Protein AF-A0A026WVG5-F1 (afdb_monomer)

Structure (mmCIF, N/CA/C/O backbone):
data_AF-A0A026WVG5-F1
#
_entry.id   AF-A0A026WVG5-F1
#
loop_
_atom_site.group_PDB
_atom_site.id
_atom_site.type_symbol
_atom_site.label_atom_id
_atom_site.label_alt_id
_atom_site.label_comp_id
_atom_site.label_asym_id
_atom_site.label_entity_id
_atom_site.label_seq_id
_atom_site.pdbx_PDB_ins_code
_atom_site.Cartn_x
_atom_site.Cartn_y
_atom_site.Cartn_z
_atom_site.occupancy
_atom_site.B_iso_or_equiv
_atom_site.auth_seq_id
_atom_site.auth_comp_id
_atom_site.auth_asym_id
_atom_site.auth_atom_id
_atom_site.pdbx_PDB_model_num
ATOM 1 N N . ILE A 1 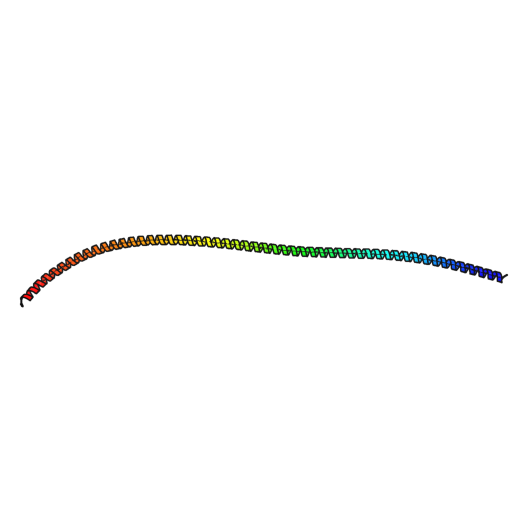1 ? 73.228 -8.089 -107.157 1.00 62.91 1 ILE A N 1
ATOM 2 C CA . ILE A 1 1 ? 72.277 -6.967 -106.936 1.00 62.91 1 ILE A CA 1
ATOM 3 C C . ILE A 1 1 ? 70.925 -7.495 -106.453 1.00 62.91 1 ILE A C 1
ATOM 5 O O . ILE A 1 1 ? 70.617 -7.270 -105.293 1.00 62.91 1 ILE A O 1
ATOM 9 N N . TYR A 1 2 ? 70.187 -8.293 -107.238 1.00 66.56 2 TYR A N 1
ATOM 10 C CA . TYR A 1 2 ? 68.881 -8.853 -106.831 1.00 66.56 2 TYR A CA 1
ATOM 11 C C . TYR A 1 2 ? 68.881 -9.624 -105.495 1.00 66.56 2 TYR A C 1
ATOM 13 O O . TYR A 1 2 ? 68.054 -9.340 -104.637 1.00 66.56 2 TYR A O 1
ATOM 21 N N . MET 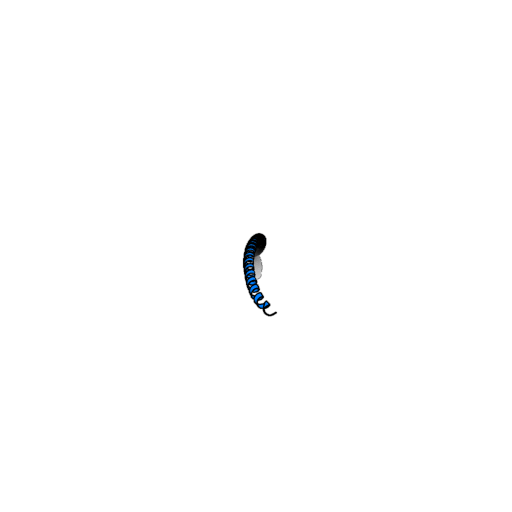A 1 3 ? 69.848 -10.519 -105.260 1.00 68.94 3 MET A N 1
ATOM 22 C CA . MET A 1 3 ? 69.965 -11.253 -103.983 1.00 68.94 3 MET A CA 1
ATOM 23 C C . MET A 1 3 ? 70.239 -10.339 -102.776 1.00 68.94 3 MET A C 1
ATOM 25 O O . MET A 1 3 ? 69.732 -10.583 -101.687 1.00 68.94 3 MET A O 1
ATOM 29 N N . TYR A 1 4 ? 71.008 -9.264 -102.971 1.00 67.81 4 TYR A N 1
ATOM 30 C CA . TYR A 1 4 ? 71.361 -8.319 -101.905 1.00 67.81 4 TYR A CA 1
ATOM 31 C C . TYR A 1 4 ? 70.175 -7.424 -101.537 1.00 67.81 4 TYR A C 1
ATOM 33 O O . TYR A 1 4 ? 69.910 -7.195 -100.362 1.00 67.81 4 TYR A O 1
ATOM 41 N N . VAL A 1 5 ? 69.419 -6.976 -102.546 1.00 72.31 5 VAL A N 1
ATOM 42 C CA . VAL A 1 5 ? 68.178 -6.217 -102.350 1.00 72.31 5 VAL A CA 1
ATOM 43 C C . VAL A 1 5 ? 67.123 -7.094 -101.674 1.00 72.31 5 VAL A C 1
ATOM 45 O O . VAL A 1 5 ? 66.500 -6.654 -100.715 1.00 72.31 5 VAL A O 1
ATOM 48 N N . CYS A 1 6 ? 66.971 -8.352 -102.096 1.00 74.44 6 CYS A N 1
ATOM 49 C CA . CYS A 1 6 ? 65.998 -9.267 -101.499 1.00 74.44 6 CYS A CA 1
ATOM 50 C C . CYS A 1 6 ? 66.332 -9.590 -100.031 1.00 74.44 6 CYS A C 1
ATOM 52 O O . CYS A 1 6 ? 65.446 -9.548 -99.182 1.00 74.44 6 CYS A O 1
ATOM 54 N N . MET A 1 7 ? 67.608 -9.832 -99.708 1.00 74.38 7 MET A N 1
ATOM 55 C CA . MET A 1 7 ? 68.064 -10.023 -98.324 1.00 74.38 7 MET A CA 1
ATOM 56 C C . MET A 1 7 ? 67.874 -8.769 -97.469 1.00 74.38 7 MET A C 1
ATOM 58 O O . MET A 1 7 ? 67.398 -8.872 -96.342 1.00 74.38 7 MET A O 1
ATOM 62 N N . TYR A 1 8 ? 68.201 -7.585 -97.996 1.00 75.81 8 TYR A N 1
ATOM 63 C CA . TYR A 1 8 ? 68.057 -6.333 -97.254 1.00 75.81 8 TYR A CA 1
ATOM 64 C C . TYR A 1 8 ? 66.588 -6.004 -96.974 1.00 75.81 8 TYR A C 1
ATOM 66 O O . TYR A 1 8 ? 66.238 -5.683 -95.843 1.00 75.81 8 TYR A O 1
ATOM 74 N N . VAL A 1 9 ? 65.712 -6.152 -97.973 1.00 76.31 9 VAL A N 1
ATOM 75 C CA . VAL A 1 9 ? 64.267 -5.942 -97.809 1.00 76.31 9 VAL A CA 1
ATOM 76 C C . VAL A 1 9 ? 63.683 -6.973 -96.845 1.00 76.31 9 VAL A C 1
ATOM 78 O O . VAL A 1 9 ? 62.942 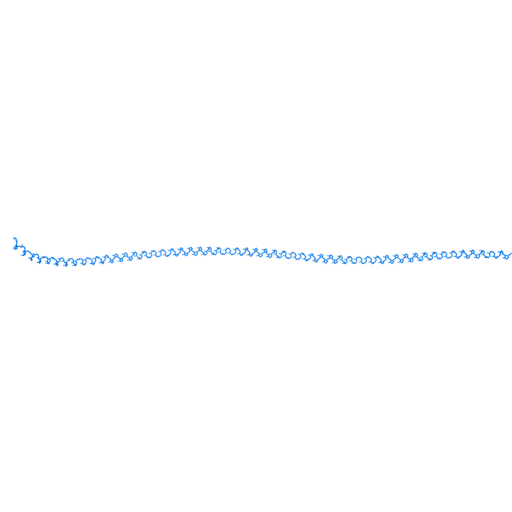-6.597 -95.944 1.00 76.31 9 VAL A O 1
ATOM 81 N N . CYS A 1 10 ? 64.051 -8.251 -96.964 1.00 76.44 10 CYS A N 1
ATOM 82 C CA . CYS A 1 10 ? 63.537 -9.286 -96.069 1.00 76.44 10 CYS A CA 1
ATOM 83 C C . CYS A 1 10 ? 63.998 -9.065 -94.620 1.00 76.44 10 CYS A C 1
ATOM 85 O O . CYS A 1 10 ? 63.188 -9.166 -93.705 1.00 76.44 10 CYS A O 1
ATOM 87 N N . MET A 1 11 ? 65.262 -8.689 -94.402 1.00 76.75 11 MET A N 1
ATOM 88 C CA . MET A 1 11 ? 65.788 -8.360 -93.072 1.00 76.75 11 MET A CA 1
ATOM 89 C C . MET A 1 11 ? 65.147 -7.098 -92.499 1.00 76.75 11 MET A C 1
ATOM 91 O O . MET A 1 11 ? 64.772 -7.087 -91.331 1.00 76.75 11 MET A O 1
ATOM 95 N N . TYR A 1 12 ? 64.984 -6.048 -93.307 1.00 77.19 12 TYR A N 1
ATOM 96 C CA . TYR A 1 12 ? 64.388 -4.794 -92.854 1.00 77.19 12 TYR A CA 1
ATOM 97 C C . TYR A 1 12 ? 62.908 -4.969 -92.515 1.00 77.19 12 TYR A C 1
ATOM 99 O O . TYR A 1 12 ? 62.474 -4.548 -91.448 1.00 77.19 12 TYR A O 1
ATOM 107 N N . VAL A 1 13 ? 62.142 -5.650 -93.371 1.00 78.44 13 VAL A N 1
ATOM 108 C CA . VAL A 1 13 ? 60.724 -5.940 -93.120 1.00 78.44 13 VAL A CA 1
ATOM 109 C C . VAL A 1 13 ? 60.576 -6.870 -91.921 1.00 78.44 13 VAL A C 1
ATOM 111 O O . VAL A 1 13 ? 59.754 -6.596 -91.056 1.00 78.44 13 VAL A O 1
ATOM 114 N N . CYS A 1 14 ? 61.391 -7.922 -91.808 1.00 77.75 14 CYS A N 1
ATOM 115 C CA . CYS A 1 14 ? 61.305 -8.839 -90.674 1.00 77.75 14 CYS A CA 1
ATOM 116 C C . CYS A 1 14 ? 61.675 -8.137 -89.359 1.00 77.75 14 CYS A C 1
ATOM 118 O O . CYS A 1 14 ? 60.934 -8.240 -88.390 1.00 77.75 14 CYS A O 1
ATOM 120 N N . MET A 1 15 ? 62.743 -7.333 -89.334 1.00 78.06 15 MET A N 1
ATOM 121 C CA . MET A 1 15 ? 63.123 -6.553 -88.150 1.00 78.06 15 MET A CA 1
ATOM 122 C C . MET A 1 15 ? 62.076 -5.498 -87.802 1.00 78.06 15 MET A C 1
ATOM 124 O O . MET A 1 15 ? 61.717 -5.367 -86.637 1.00 78.06 15 MET A O 1
ATOM 128 N N . TYR A 1 16 ? 61.555 -4.765 -88.786 1.00 78.19 16 TYR A N 1
ATOM 129 C CA . TYR A 1 16 ? 60.580 -3.706 -88.541 1.00 78.19 16 TYR A CA 1
ATOM 130 C C . TYR A 1 16 ? 59.239 -4.276 -88.084 1.00 78.19 16 TYR A C 1
ATOM 132 O O . TYR A 1 16 ? 58.688 -3.810 -87.094 1.00 78.19 16 TYR A O 1
ATOM 140 N N . VAL A 1 17 ? 58.737 -5.321 -88.745 1.00 78.88 17 VAL A N 1
ATOM 141 C CA . VAL A 1 17 ? 57.488 -5.987 -88.357 1.00 78.88 17 VAL A CA 1
ATOM 142 C C . VAL A 1 17 ? 57.660 -6.679 -87.013 1.00 78.88 17 VAL A C 1
ATOM 144 O O . VAL A 1 17 ? 56.816 -6.501 -86.145 1.00 78.88 17 VAL A O 1
ATOM 147 N N . CYS A 1 18 ? 58.754 -7.409 -86.786 1.00 77.19 18 CYS A N 1
ATOM 148 C CA . CYS A 1 18 ? 58.947 -8.097 -85.516 1.00 77.19 18 CYS A CA 1
ATOM 149 C C . CYS A 1 18 ? 59.104 -7.095 -84.367 1.00 77.19 18 CYS A C 1
ATOM 151 O O . CYS A 1 18 ? 58.450 -7.261 -83.346 1.00 77.19 18 CYS A O 1
ATOM 153 N N . MET A 1 19 ? 59.877 -6.017 -84.537 1.00 77.94 19 MET A N 1
ATOM 154 C CA . MET A 1 19 ? 60.028 -4.979 -83.510 1.00 77.94 19 MET A CA 1
ATOM 155 C C . MET A 1 19 ? 58.733 -4.201 -83.289 1.00 77.94 19 MET A C 1
ATOM 157 O O . MET A 1 19 ? 58.339 -4.003 -82.146 1.00 77.94 19 MET A O 1
ATOM 161 N N . TYR A 1 20 ? 58.047 -3.782 -84.352 1.00 78.12 20 TYR A N 1
ATOM 162 C CA . TYR A 1 20 ? 56.815 -3.009 -84.227 1.00 78.12 20 TYR A CA 1
ATOM 163 C C . TYR A 1 20 ? 55.691 -3.850 -83.625 1.00 78.12 20 TYR A C 1
ATOM 165 O O . TYR A 1 20 ? 55.025 -3.397 -82.703 1.00 78.12 20 TYR A O 1
ATOM 173 N N . VAL A 1 21 ? 55.513 -5.094 -84.076 1.00 79.75 21 VAL A N 1
ATOM 174 C CA . VAL A 1 21 ? 54.488 -5.996 -83.541 1.00 79.75 21 VAL A CA 1
ATOM 175 C C . VAL A 1 21 ? 54.827 -6.410 -82.112 1.00 79.75 21 VAL A C 1
ATOM 177 O O . VAL A 1 21 ? 53.951 -6.301 -81.263 1.00 79.75 21 VAL A O 1
ATOM 180 N N . CYS A 1 22 ? 56.069 -6.800 -81.788 1.00 77.44 22 CYS A N 1
ATOM 181 C CA . CYS A 1 22 ? 56.402 -7.130 -80.395 1.00 77.44 22 CYS A CA 1
ATOM 182 C C . CYS A 1 22 ? 56.230 -5.918 -79.485 1.00 77.44 22 CYS A C 1
ATOM 184 O O . CYS A 1 22 ? 55.601 -6.036 -78.442 1.00 77.44 22 CYS A O 1
ATOM 186 N N . MET A 1 23 ? 56.747 -4.748 -79.866 1.00 78.06 23 MET A N 1
ATOM 187 C CA . MET A 1 23 ? 56.670 -3.563 -79.011 1.00 78.06 23 MET A CA 1
ATOM 188 C C . MET A 1 23 ? 55.235 -3.066 -78.883 1.00 78.06 23 MET A C 1
ATOM 190 O O . MET A 1 23 ? 54.796 -2.787 -77.774 1.00 78.06 23 MET A O 1
ATOM 194 N N . TYR A 1 24 ? 54.479 -2.989 -79.977 1.00 79.12 24 TYR A N 1
ATOM 195 C CA . TYR A 1 24 ? 53.102 -2.512 -79.934 1.00 79.12 24 TYR A CA 1
ATOM 196 C C . TYR A 1 24 ? 52.191 -3.506 -79.217 1.00 79.12 24 TYR A C 1
ATOM 198 O O . TYR A 1 24 ? 51.442 -3.103 -78.337 1.00 79.12 24 TYR A O 1
ATOM 206 N N . VAL A 1 25 ? 52.279 -4.804 -79.521 1.00 78.81 25 VAL A N 1
ATOM 207 C CA . VAL A 1 25 ? 51.439 -5.817 -78.868 1.00 78.81 25 VAL A CA 1
ATOM 208 C C . VAL A 1 25 ? 51.837 -5.985 -77.406 1.00 78.81 25 VAL A C 1
ATOM 210 O O . VAL A 1 25 ? 50.954 -5.930 -76.560 1.00 78.81 25 VAL A O 1
ATOM 213 N N . CYS A 1 26 ? 53.125 -6.101 -77.060 1.00 77.12 26 CYS A N 1
ATOM 214 C CA . CYS A 1 26 ? 53.512 -6.191 -75.648 1.00 77.12 26 CYS A CA 1
ATOM 215 C C . CYS A 1 26 ? 53.136 -4.926 -74.884 1.00 77.12 26 CYS A C 1
ATOM 217 O O . CYS A 1 26 ? 52.560 -5.037 -73.810 1.00 77.12 26 CYS A O 1
ATOM 219 N N . MET A 1 27 ? 53.410 -3.729 -75.410 1.00 77.31 27 MET A N 1
ATOM 220 C CA . MET A 1 27 ? 53.099 -2.499 -74.677 1.00 77.31 27 MET A CA 1
ATOM 221 C C . MET A 1 27 ? 51.596 -2.272 -74.587 1.00 77.31 27 MET A C 1
ATOM 223 O O . MET A 1 27 ? 51.103 -1.961 -73.511 1.00 77.31 27 MET A O 1
ATOM 227 N N . TYR A 1 28 ? 50.849 -2.455 -75.675 1.00 79.50 28 TYR A N 1
ATOM 228 C CA . TYR A 1 28 ? 49.409 -2.223 -75.668 1.00 79.50 28 TYR A CA 1
ATOM 229 C C . TYR A 1 28 ? 48.682 -3.287 -74.848 1.00 79.50 28 TYR A C 1
ATOM 231 O O . TYR A 1 28 ? 47.860 -2.940 -74.010 1.00 79.50 28 TYR A O 1
ATOM 239 N N . VAL A 1 29 ? 49.013 -4.571 -75.011 1.00 79.19 29 VAL A N 1
ATOM 240 C CA . VAL A 1 29 ? 48.375 -5.646 -74.240 1.00 79.19 29 VAL A CA 1
ATOM 241 C C . VAL A 1 29 ? 48.798 -5.582 -72.777 1.00 79.19 29 VAL A C 1
ATOM 243 O O . VAL A 1 29 ? 47.920 -5.598 -71.924 1.00 79.19 29 VAL A O 1
ATOM 246 N N . CYS A 1 30 ? 50.085 -5.426 -72.442 1.00 76.25 30 CYS A N 1
ATOM 247 C CA . CYS A 1 30 ? 50.474 -5.308 -71.032 1.00 76.25 30 CYS A CA 1
ATOM 248 C C . CYS A 1 30 ? 49.890 -4.053 -70.392 1.00 76.25 30 CYS A C 1
ATOM 250 O O . CYS A 1 30 ? 49.333 -4.154 -69.307 1.00 76.25 30 CYS A O 1
ATOM 252 N N . MET A 1 31 ? 49.964 -2.884 -71.035 1.00 77.62 31 MET A N 1
ATOM 253 C CA . MET A 1 31 ? 49.441 -1.657 -70.427 1.00 77.62 31 MET A CA 1
ATOM 254 C C . MET A 1 31 ? 47.922 -1.691 -70.335 1.00 77.62 31 MET A C 1
ATOM 256 O O . MET A 1 31 ? 47.382 -1.375 -69.283 1.00 77.62 31 MET A O 1
ATOM 260 N N . TYR A 1 32 ? 47.218 -2.098 -71.391 1.00 79.25 32 TYR A N 1
ATOM 261 C CA . TYR A 1 32 ? 45.760 -2.100 -71.380 1.00 79.25 32 TYR A CA 1
ATOM 262 C C . TYR A 1 32 ? 45.215 -3.199 -70.470 1.00 79.25 32 TYR A C 1
ATOM 264 O O . TYR A 1 32 ? 44.351 -2.920 -69.649 1.00 79.25 32 TYR A O 1
ATOM 272 N N . VAL A 1 33 ? 45.746 -4.423 -70.538 1.00 78.50 33 VAL A N 1
ATOM 273 C CA . VAL A 1 33 ? 45.284 -5.521 -69.678 1.00 78.50 33 VAL A CA 1
ATOM 274 C C . VAL A 1 33 ? 45.690 -5.276 -68.229 1.00 78.50 33 VAL A C 1
ATOM 276 O O . VAL A 1 33 ? 44.817 -5.344 -67.373 1.00 78.50 33 VAL A O 1
ATOM 279 N N . CYS A 1 34 ? 46.942 -4.916 -67.916 1.00 77.00 34 CYS A N 1
ATOM 280 C CA . CYS A 1 34 ? 47.299 -4.636 -66.519 1.00 77.00 34 CYS A CA 1
ATOM 281 C C . CYS A 1 34 ? 46.540 -3.430 -65.979 1.00 77.00 34 CYS A C 1
ATOM 283 O O . CYS A 1 34 ? 45.990 -3.526 -64.891 1.00 77.00 34 CYS A O 1
ATOM 285 N N . MET A 1 35 ? 46.470 -2.308 -66.701 1.00 77.06 35 MET A N 1
ATOM 286 C CA . MET A 1 35 ? 45.804 -1.119 -66.161 1.00 77.06 35 MET A CA 1
ATOM 287 C C . MET A 1 35 ? 44.299 -1.323 -66.074 1.00 77.06 35 MET A C 1
ATOM 289 O O . MET A 1 35 ? 43.715 -1.000 -65.048 1.00 77.06 35 MET A O 1
ATOM 293 N N . TYR A 1 36 ? 43.659 -1.885 -67.099 1.00 79.81 36 TYR A N 1
ATOM 294 C CA . TYR A 1 36 ? 42.215 -2.083 -67.077 1.00 79.81 36 TYR A CA 1
ATOM 295 C C . TYR A 1 36 ? 41.819 -3.164 -66.073 1.00 79.81 36 TYR A C 1
ATOM 297 O O . TYR A 1 36 ? 40.929 -2.932 -65.266 1.00 79.81 36 TYR A O 1
ATOM 305 N N . VAL A 1 37 ? 42.499 -4.314 -66.054 1.00 78.69 37 VAL A N 1
ATOM 306 C CA . VAL A 1 37 ? 42.174 -5.391 -65.109 1.00 78.69 37 VAL A CA 1
ATOM 307 C C . VAL A 1 37 ? 42.544 -4.984 -63.688 1.00 78.69 37 VAL A C 1
ATOM 309 O O . VAL A 1 37 ? 41.691 -5.102 -62.817 1.00 78.69 37 VAL A O 1
ATOM 312 N N . CYS A 1 38 ? 43.735 -4.435 -63.421 1.00 77.19 38 CYS A N 1
ATOM 313 C CA . CYS A 1 38 ? 44.059 -3.999 -62.059 1.00 77.19 38 CYS A CA 1
ATOM 314 C C . CYS A 1 38 ? 43.143 -2.870 -61.602 1.00 77.19 38 CYS A C 1
ATOM 316 O O . CYS A 1 38 ? 42.607 -2.960 -60.507 1.00 77.19 38 CYS A O 1
ATOM 318 N N . MET A 1 39 ? 42.919 -1.828 -62.407 1.00 77.50 39 MET A N 1
ATOM 319 C CA . MET A 1 39 ? 42.094 -0.704 -61.957 1.00 77.50 39 MET A CA 1
ATOM 320 C C . MET A 1 39 ? 40.631 -1.106 -61.840 1.00 77.50 39 MET A C 1
ATOM 322 O O . MET A 1 39 ? 40.010 -0.805 -60.830 1.00 77.50 39 MET A O 1
ATOM 326 N N . TYR A 1 40 ? 40.071 -1.808 -62.823 1.00 79.69 40 TYR A N 1
ATOM 327 C CA . TYR A 1 40 ? 38.662 -2.182 -62.784 1.00 79.69 40 TYR A CA 1
ATOM 328 C C . TYR A 1 40 ? 38.402 -3.246 -61.720 1.00 79.69 40 TYR A C 1
ATOM 330 O O . TYR A 1 40 ? 37.493 -3.080 -60.916 1.00 79.69 40 TYR A O 1
ATOM 338 N N . VAL A 1 41 ? 39.217 -4.302 -61.648 1.00 78.44 41 VAL A N 1
ATOM 339 C CA . VAL A 1 41 ? 39.021 -5.360 -60.649 1.00 78.44 41 VAL A CA 1
ATOM 340 C C . VAL A 1 41 ? 39.347 -4.844 -59.252 1.00 78.44 41 VAL A C 1
ATOM 342 O O . VAL A 1 41 ? 38.514 -5.022 -58.373 1.00 78.44 41 VAL A O 1
ATOM 345 N N . CYS A 1 42 ? 40.465 -4.142 -59.017 1.00 78.06 42 CYS A N 1
ATOM 346 C CA . CYS A 1 42 ? 40.719 -3.602 -57.675 1.00 78.06 42 CYS A CA 1
ATOM 347 C C . CYS A 1 42 ? 39.666 -2.576 -57.276 1.00 78.06 42 CYS A C 1
ATOM 349 O O . CYS A 1 42 ? 39.153 -2.668 -56.169 1.00 78.06 42 CYS A O 1
ATOM 351 N N . MET A 1 43 ? 39.311 -1.616 -58.135 1.00 78.75 43 MET A N 1
ATOM 352 C CA . MET A 1 43 ? 38.352 -0.582 -57.739 1.00 78.75 43 MET A CA 1
ATOM 353 C C . MET A 1 43 ? 36.954 -1.161 -57.573 1.00 78.75 43 MET A C 1
ATOM 355 O O . MET A 1 43 ? 36.304 -0.871 -56.576 1.00 78.75 43 MET A O 1
ATOM 359 N N . TYR A 1 44 ? 36.489 -1.998 -58.499 1.00 80.12 44 TYR A N 1
ATOM 360 C CA . TYR A 1 44 ? 35.148 -2.561 -58.409 1.00 80.12 44 TYR A CA 1
ATOM 361 C C . TYR A 1 44 ? 35.049 -3.558 -57.257 1.00 80.12 44 TYR A C 1
ATOM 363 O O . TYR A 1 44 ? 34.132 -3.458 -56.452 1.00 80.12 44 TYR A O 1
ATOM 371 N N . VAL A 1 45 ? 36.013 -4.471 -57.107 1.00 79.88 45 VAL A N 1
ATOM 372 C CA . VAL A 1 45 ? 35.986 -5.449 -56.013 1.00 79.88 45 VAL A CA 1
ATOM 373 C C . VAL A 1 45 ? 36.206 -4.761 -54.669 1.00 79.88 45 VAL A C 1
ATOM 375 O O . VAL A 1 45 ? 35.399 -4.977 -53.774 1.00 79.88 45 VAL A O 1
ATOM 378 N N . CYS A 1 46 ? 37.204 -3.884 -54.505 1.00 78.44 46 CYS A N 1
ATOM 379 C CA . CYS A 1 46 ? 37.385 -3.196 -53.222 1.00 78.44 46 CYS A CA 1
ATOM 380 C C . CYS A 1 46 ? 36.194 -2.305 -52.889 1.00 78.44 46 CYS A C 1
ATOM 382 O O . CYS A 1 46 ? 35.701 -2.380 -51.771 1.00 78.44 46 CYS A O 1
ATOM 384 N N . MET A 1 47 ? 35.702 -1.483 -53.819 1.00 79.50 47 MET A N 1
ATOM 385 C CA . MET A 1 47 ? 34.601 -0.570 -53.504 1.00 79.50 47 MET A CA 1
ATOM 386 C C . MET A 1 47 ? 33.306 -1.334 -53.270 1.00 79.50 47 MET A C 1
ATOM 388 O O . MET A 1 47 ? 32.620 -1.061 -52.293 1.00 79.50 47 MET A O 1
ATOM 392 N N . TYR A 1 48 ? 32.971 -2.308 -54.115 1.00 80.75 48 TYR A N 1
ATOM 393 C CA . TYR A 1 48 ? 31.717 -3.039 -53.974 1.00 80.75 48 TYR A CA 1
ATOM 394 C C . TYR A 1 48 ? 31.746 -3.957 -52.755 1.00 80.75 48 TYR A C 1
ATOM 396 O O . TYR A 1 48 ? 30.800 -3.950 -51.975 1.00 80.75 48 TYR A O 1
ATOM 404 N N . VAL A 1 49 ? 32.838 -4.692 -52.529 1.00 80.25 49 VAL A N 1
ATOM 405 C CA . VAL A 1 49 ? 32.953 -5.576 -51.362 1.00 80.25 49 VAL A CA 1
ATOM 406 C C . VAL A 1 49 ? 33.072 -4.761 -50.080 1.00 80.25 49 VAL A C 1
ATOM 408 O O . VAL A 1 49 ? 32.319 -5.037 -49.155 1.00 80.25 49 VAL A O 1
ATOM 411 N N . CYS A 1 50 ? 33.916 -3.723 -50.002 1.00 79.31 50 CYS A N 1
ATOM 412 C CA . CYS A 1 50 ? 33.977 -2.904 -48.786 1.00 79.31 50 CYS A CA 1
ATOM 413 C C . CYS A 1 50 ? 32.652 -2.197 -48.519 1.00 79.31 50 CYS A C 1
ATOM 415 O O . CYS A 1 50 ? 32.180 -2.243 -47.391 1.00 79.31 50 CYS A O 1
ATOM 417 N N . MET A 1 51 ? 32.021 -1.577 -49.519 1.00 79.94 51 MET A N 1
ATOM 418 C CA . MET A 1 51 ? 30.761 -0.864 -49.292 1.00 79.94 51 MET A CA 1
ATOM 419 C C . MET A 1 51 ? 29.635 -1.829 -48.946 1.00 79.94 51 MET A C 1
ATOM 421 O O . MET A 1 51 ? 28.897 -1.571 -48.003 1.00 79.94 51 MET A O 1
ATOM 425 N N . TYR A 1 52 ? 29.508 -2.951 -49.653 1.00 81.06 52 TYR A N 1
ATOM 426 C CA . TYR A 1 52 ? 28.445 -3.913 -49.379 1.00 81.06 52 TYR A CA 1
ATOM 427 C C . TYR A 1 52 ? 28.660 -4.605 -48.035 1.00 81.06 52 TYR A C 1
ATOM 429 O O . TYR A 1 52 ? 27.733 -4.674 -47.238 1.00 81.06 52 TYR A O 1
ATOM 437 N N . VAL A 1 53 ? 29.879 -5.058 -47.731 1.00 80.50 53 VAL A N 1
ATOM 438 C CA . VAL A 1 53 ? 30.181 -5.705 -46.448 1.00 80.50 53 VAL A CA 1
ATOM 439 C C . VAL A 1 53 ? 30.079 -4.701 -45.305 1.00 80.50 53 VAL A C 1
ATOM 441 O O . VAL A 1 53 ? 29.400 -5.001 -44.333 1.00 80.50 53 VAL A O 1
ATOM 444 N N . CYS A 1 54 ? 30.651 -3.496 -45.402 1.00 79.06 54 CYS A N 1
ATOM 445 C CA . CYS A 1 54 ? 30.503 -2.503 -44.334 1.00 79.06 54 CYS A CA 1
ATOM 446 C C . CYS A 1 54 ? 29.048 -2.083 -44.153 1.00 79.06 54 CYS A C 1
ATOM 448 O O . CYS A 1 54 ? 28.578 -2.072 -43.024 1.00 79.06 54 CYS A O 1
ATOM 450 N N . MET A 1 55 ? 28.313 -1.769 -45.222 1.00 79.94 55 MET A N 1
ATOM 451 C CA . MET A 1 55 ? 26.921 -1.332 -45.087 1.00 79.94 55 MET A CA 1
ATOM 452 C C . MET A 1 55 ? 26.037 -2.465 -44.584 1.00 79.94 55 MET A C 1
ATOM 454 O O . MET A 1 55 ? 25.264 -2.254 -43.659 1.00 79.94 55 MET A O 1
ATOM 458 N N . TYR A 1 56 ? 26.158 -3.669 -45.138 1.00 80.75 56 TYR A N 1
ATOM 459 C CA . TYR A 1 56 ? 25.317 -4.790 -44.735 1.00 80.75 56 TYR A CA 1
ATOM 460 C C . TYR A 1 56 ? 25.675 -5.271 -43.331 1.00 80.75 56 TYR A C 1
ATOM 462 O O . TYR A 1 56 ? 24.790 -5.418 -42.499 1.00 80.75 56 TYR A O 1
ATOM 470 N N . VAL A 1 57 ? 26.959 -5.456 -43.015 1.00 79.69 57 VAL A N 1
ATOM 471 C CA . VAL A 1 57 ? 27.372 -5.904 -41.679 1.00 79.69 57 VAL A CA 1
ATOM 472 C C . VAL A 1 57 ? 27.101 -4.819 -40.643 1.00 79.69 57 VAL A C 1
ATOM 474 O O . VAL A 1 57 ? 26.462 -5.126 -39.645 1.00 79.69 57 VAL A O 1
ATOM 477 N N . CYS A 1 58 ? 27.483 -3.556 -40.862 1.00 78.50 58 CYS A N 1
ATOM 478 C CA . CYS A 1 58 ? 27.187 -2.511 -39.877 1.00 78.50 58 CYS A CA 1
ATOM 479 C C . CYS A 1 58 ? 25.684 -2.306 -39.718 1.00 78.50 58 CYS A C 1
ATOM 481 O O . CYS A 1 58 ? 25.205 -2.319 -38.593 1.00 78.50 58 CYS A O 1
ATOM 483 N N . MET A 1 59 ? 24.916 -2.158 -40.800 1.00 79.25 59 MET A N 1
ATOM 484 C CA . MET A 1 59 ? 23.482 -1.888 -40.663 1.00 79.25 59 MET A CA 1
ATOM 485 C C . MET A 1 59 ? 22.746 -3.093 -40.098 1.00 79.25 59 MET A C 1
ATOM 487 O O . MET A 1 59 ? 21.961 -2.934 -39.172 1.00 79.25 59 MET A O 1
ATOM 491 N N . TYR A 1 60 ? 23.000 -4.299 -40.602 1.00 80.25 60 TYR A N 1
ATOM 492 C CA . TYR A 1 60 ? 22.273 -5.480 -40.150 1.00 80.25 60 TYR A CA 1
ATOM 493 C C . TYR A 1 60 ? 22.687 -5.872 -38.734 1.00 80.25 60 TYR A C 1
ATOM 495 O O . TYR A 1 60 ? 21.820 -6.110 -37.901 1.00 80.25 60 TYR A O 1
ATOM 503 N N . VAL A 1 61 ? 23.985 -5.879 -38.412 1.00 79.75 61 VAL A N 1
ATOM 504 C CA . VAL A 1 61 ? 24.443 -6.228 -37.060 1.00 79.75 61 VAL A CA 1
ATOM 505 C C . VAL A 1 61 ? 24.080 -5.128 -36.071 1.00 79.75 61 VAL A C 1
ATOM 507 O O . VAL A 1 61 ? 23.505 -5.453 -35.039 1.00 79.75 61 VAL A O 1
ATOM 510 N N . CYS A 1 62 ? 24.316 -3.843 -36.358 1.00 78.38 62 CYS A N 1
ATOM 511 C CA . CYS A 1 62 ? 23.921 -2.789 -35.418 1.00 78.38 62 CYS A CA 1
ATOM 512 C C . CYS A 1 62 ? 22.407 -2.733 -35.242 1.00 78.38 62 CYS A C 1
ATOM 514 O O . CYS A 1 62 ? 21.956 -2.693 -34.106 1.00 78.38 62 CYS A O 1
ATOM 516 N N . MET A 1 63 ? 21.609 -2.778 -36.314 1.00 80.38 63 MET A N 1
ATOM 517 C CA . MET A 1 63 ? 20.152 -2.710 -36.170 1.00 80.38 63 MET A CA 1
ATOM 518 C C . MET A 1 63 ? 19.607 -3.954 -35.484 1.00 80.38 63 MET A C 1
ATOM 520 O O . MET A 1 63 ? 18.806 -3.824 -34.568 1.00 80.38 63 MET A O 1
ATOM 524 N N . TYR A 1 64 ? 20.046 -5.152 -35.869 1.00 80.38 64 TYR A N 1
ATOM 525 C CA . TYR A 1 64 ? 19.532 -6.377 -35.265 1.00 80.38 64 TYR A CA 1
ATOM 526 C C . TYR A 1 64 ? 19.988 -6.512 -33.812 1.00 80.38 64 TYR A C 1
ATOM 528 O O . TYR A 1 64 ? 19.168 -6.786 -32.945 1.00 80.38 64 TYR A O 1
ATOM 536 N N . VAL A 1 65 ? 21.263 -6.255 -33.509 1.00 80.62 65 VAL A N 1
ATOM 537 C CA . VAL A 1 65 ? 21.771 -6.326 -32.133 1.00 80.62 65 VAL A CA 1
ATOM 538 C C . VAL A 1 65 ? 21.173 -5.210 -31.281 1.00 80.62 65 VAL A C 1
ATOM 540 O O . VAL A 1 65 ? 20.663 -5.513 -30.210 1.00 80.62 65 VAL A O 1
ATOM 543 N N . CYS A 1 66 ? 21.145 -3.949 -31.728 1.00 79.31 66 CYS A N 1
ATOM 544 C CA . CYS A 1 66 ? 20.519 -2.882 -30.940 1.00 79.31 66 CYS A CA 1
ATOM 545 C C . CYS A 1 66 ? 19.026 -3.129 -30.751 1.00 79.31 66 CYS A C 1
ATOM 547 O O . CYS A 1 66 ? 18.557 -3.053 -29.624 1.00 79.31 66 CYS A O 1
ATOM 549 N N . MET A 1 67 ? 18.273 -3.466 -31.801 1.00 80.31 67 MET A N 1
ATOM 550 C CA . MET A 1 67 ? 16.832 -3.690 -31.666 1.00 80.31 67 MET A CA 1
ATOM 551 C C . MET A 1 67 ? 16.543 -4.911 -30.803 1.00 80.31 67 MET A C 1
ATOM 553 O O . MET A 1 67 ? 15.713 -4.827 -29.906 1.00 80.31 67 MET A O 1
ATOM 557 N N . TYR A 1 68 ? 17.234 -6.029 -31.021 1.00 80.12 68 TYR A N 1
ATOM 558 C CA . TYR A 1 68 ? 16.984 -7.248 -30.260 1.00 80.12 68 TYR A CA 1
ATOM 559 C C . TYR A 1 68 ? 17.432 -7.095 -28.808 1.00 80.12 68 TYR A C 1
ATOM 561 O O . TYR A 1 68 ? 16.671 -7.419 -27.905 1.00 80.12 68 TYR A O 1
ATOM 569 N N . VAL A 1 69 ? 18.623 -6.548 -28.553 1.00 81.44 69 VAL A N 1
ATOM 570 C CA . VAL A 1 69 ? 19.114 -6.340 -27.184 1.00 81.44 69 VAL A CA 1
ATOM 571 C C . VAL A 1 69 ? 18.284 -5.275 -26.475 1.00 81.44 69 VAL A C 1
ATOM 573 O O . VAL A 1 69 ? 17.825 -5.539 -25.371 1.00 81.44 69 VAL A O 1
ATOM 576 N N . CYS A 1 70 ? 18.011 -4.116 -27.081 1.00 78.00 70 CYS A N 1
ATOM 577 C CA . CYS A 1 70 ? 17.184 -3.098 -26.431 1.00 78.00 70 CYS A CA 1
ATOM 578 C C . CYS A 1 70 ? 15.760 -3.600 -26.196 1.00 78.00 70 CYS A C 1
ATOM 580 O O . CYS A 1 70 ? 15.273 -3.476 -25.081 1.00 78.00 70 CYS A O 1
ATOM 582 N N . MET A 1 71 ? 15.101 -4.210 -27.186 1.00 80.81 71 MET A N 1
ATOM 583 C CA . MET A 1 71 ? 13.732 -4.701 -27.002 1.00 80.81 71 MET A CA 1
ATOM 584 C C . MET A 1 71 ? 13.682 -5.845 -26.000 1.00 80.81 71 MET A C 1
ATOM 586 O O . MET A 1 71 ? 12.844 -5.822 -25.107 1.00 80.81 71 MET A O 1
ATOM 590 N N . TYR A 1 72 ? 14.574 -6.829 -26.099 1.00 80.44 72 TYR A N 1
ATOM 591 C CA . TYR A 1 72 ? 14.545 -7.980 -25.203 1.00 80.44 72 TYR A CA 1
ATOM 592 C C . TYR A 1 72 ? 14.937 -7.582 -23.781 1.00 80.44 72 TYR A C 1
ATOM 594 O O . TYR A 1 72 ? 14.242 -7.948 -22.841 1.00 80.44 72 TYR A O 1
ATOM 602 N N . VAL A 1 73 ? 15.994 -6.785 -23.602 1.00 80.88 73 VAL A N 1
ATOM 603 C CA . VAL A 1 73 ? 16.415 -6.329 -22.270 1.00 80.88 73 VAL A CA 1
ATOM 604 C C . VAL A 1 73 ? 15.385 -5.371 -21.683 1.00 80.88 73 VAL A C 1
ATOM 606 O O . VAL A 1 73 ? 14.973 -5.591 -20.550 1.00 80.88 73 VAL A O 1
ATOM 609 N N . CYS A 1 74 ? 14.898 -4.366 -22.418 1.00 78.75 74 CYS A N 1
ATOM 610 C CA . CYS A 1 74 ? 13.871 -3.468 -21.883 1.00 78.75 74 CYS A CA 1
ATOM 611 C C . CYS A 1 74 ? 12.579 -4.220 -21.574 1.00 78.75 74 CYS A C 1
ATOM 613 O O . CYS A 1 74 ? 12.064 -4.075 -20.474 1.00 78.75 74 CYS A O 1
ATOM 615 N N . MET A 1 75 ? 12.068 -5.056 -22.481 1.00 81.00 75 MET A N 1
ATOM 616 C CA . MET A 1 75 ? 10.817 -5.779 -22.234 1.00 81.00 75 MET A CA 1
ATOM 617 C C . MET A 1 75 ? 10.974 -6.791 -21.107 1.00 81.00 75 MET A C 1
ATOM 619 O O . MET A 1 75 ? 10.131 -6.830 -20.219 1.00 81.00 75 MET A O 1
ATOM 623 N N . TYR A 1 76 ? 12.047 -7.582 -21.095 1.00 81.06 76 TYR A N 1
ATOM 624 C CA . TYR A 1 76 ? 12.241 -8.598 -20.066 1.00 81.06 76 TYR A CA 1
ATOM 625 C C . TYR A 1 76 ? 12.510 -7.962 -18.705 1.00 81.06 76 TYR A C 1
ATOM 627 O O . TYR A 1 76 ? 11.882 -8.346 -17.726 1.00 81.06 76 TYR A O 1
ATOM 635 N N . VAL A 1 77 ? 13.386 -6.956 -18.627 1.00 82.31 77 VAL A N 1
ATOM 636 C CA . VAL A 1 77 ? 13.691 -6.279 -17.360 1.00 82.31 77 VAL A CA 1
ATOM 637 C C . VAL A 1 77 ? 12.489 -5.475 -16.882 1.00 82.31 77 VAL A C 1
ATOM 639 O O . VAL A 1 77 ? 12.114 -5.626 -15.727 1.00 82.31 77 VAL A O 1
ATOM 642 N N . CYS A 1 78 ? 11.824 -4.682 -17.729 1.00 78.12 78 CYS A N 1
ATOM 643 C CA . CYS A 1 78 ? 10.636 -3.941 -17.299 1.00 78.12 78 CYS A CA 1
ATOM 644 C C . CYS A 1 78 ? 9.503 -4.883 -16.897 1.00 78.12 78 CYS A C 1
ATOM 646 O O . CYS A 1 78 ? 8.946 -4.705 -15.822 1.00 78.12 78 CYS A O 1
ATOM 648 N N . MET A 1 79 ? 9.184 -5.910 -17.690 1.00 80.56 79 MET A N 1
ATOM 649 C CA . MET A 1 79 ? 8.105 -6.840 -17.342 1.00 80.56 79 MET A CA 1
ATOM 650 C C . MET A 1 79 ? 8.447 -7.649 -16.098 1.00 80.56 79 MET A C 1
ATOM 652 O O . MET A 1 79 ? 7.610 -7.760 -15.212 1.00 80.56 79 MET A O 1
ATOM 656 N N . TYR A 1 80 ? 9.664 -8.184 -15.991 1.00 81.31 80 TYR A N 1
ATOM 657 C CA . TYR A 1 80 ? 10.055 -8.989 -14.838 1.00 81.31 80 TYR A CA 1
ATOM 658 C C . TYR A 1 80 ? 10.150 -8.138 -13.575 1.00 81.31 80 TYR A C 1
ATOM 660 O O . TYR A 1 80 ? 9.590 -8.513 -12.553 1.00 81.31 80 TYR A O 1
ATOM 668 N N . VAL A 1 81 ? 10.798 -6.972 -13.631 1.00 81.75 81 VAL A N 1
ATOM 669 C CA . VAL A 1 81 ? 10.922 -6.083 -12.469 1.00 81.75 81 VAL A CA 1
ATOM 670 C C . VAL A 1 81 ? 9.560 -5.515 -12.087 1.00 81.75 81 VAL A C 1
ATOM 672 O O . VAL A 1 81 ? 9.206 -5.599 -10.919 1.00 81.75 81 VAL A O 1
ATOM 675 N N . CYS A 1 82 ? 8.753 -5.008 -13.024 1.00 78.88 82 CYS A N 1
ATOM 676 C CA . CYS A 1 82 ? 7.416 -4.514 -12.687 1.00 78.88 82 CYS A CA 1
ATOM 677 C C . CYS A 1 82 ? 6.528 -5.635 -12.150 1.00 78.88 82 CYS A C 1
ATOM 679 O O . CYS A 1 82 ? 5.941 -5.463 -11.091 1.00 78.88 82 CYS A O 1
ATOM 681 N N . MET A 1 83 ? 6.450 -6.794 -12.808 1.00 81.00 83 MET A N 1
ATOM 682 C CA . MET A 1 83 ? 5.593 -7.886 -12.335 1.00 81.00 83 MET A CA 1
ATOM 683 C C . MET A 1 83 ? 6.079 -8.439 -11.002 1.00 81.00 83 MET A C 1
ATOM 685 O O . MET A 1 83 ? 5.273 -8.604 -10.096 1.00 81.00 83 MET A O 1
ATOM 689 N N . TYR A 1 84 ? 7.377 -8.696 -10.845 1.00 80.75 84 TYR A N 1
ATOM 690 C CA . TYR A 1 84 ? 7.911 -9.264 -9.612 1.00 80.75 84 TYR A CA 1
ATOM 691 C C . TYR A 1 84 ? 7.820 -8.265 -8.461 1.00 80.75 84 TYR A C 1
ATOM 693 O O . TYR A 1 84 ? 7.323 -8.615 -7.398 1.00 80.75 84 TYR A O 1
ATOM 701 N N . VAL A 1 85 ? 8.233 -7.010 -8.661 1.00 81.75 85 VAL A N 1
ATOM 702 C CA . VAL A 1 85 ? 8.166 -5.991 -7.606 1.00 81.75 85 VAL A CA 1
ATOM 703 C C . VAL A 1 85 ? 6.716 -5.651 -7.284 1.00 81.75 85 VAL A C 1
ATOM 705 O O . VAL A 1 85 ? 6.363 -5.668 -6.112 1.00 81.75 85 VAL A O 1
ATOM 708 N N . CYS A 1 86 ? 5.845 -5.411 -8.269 1.00 78.25 86 CYS A N 1
ATOM 709 C CA . CYS A 1 86 ? 4.440 -5.120 -7.982 1.00 78.25 86 CYS A CA 1
ATOM 710 C C . CYS A 1 86 ? 3.745 -6.314 -7.330 1.00 78.25 86 CYS A C 1
ATOM 712 O O . CYS A 1 86 ? 3.119 -6.135 -6.295 1.00 78.25 86 CYS A O 1
ATOM 714 N N . MET A 1 87 ? 3.880 -7.534 -7.860 1.00 80.81 87 MET A N 1
ATOM 715 C CA . MET A 1 87 ? 3.220 -8.699 -7.262 1.00 80.81 87 MET A CA 1
ATOM 716 C C . MET A 1 87 ? 3.774 -8.999 -5.877 1.00 80.81 87 MET A C 1
ATOM 718 O O . MET A 1 87 ? 2.995 -9.194 -4.954 1.00 80.81 87 MET A O 1
ATOM 722 N N . TYR A 1 88 ? 5.095 -9.008 -5.698 1.00 81.12 88 TYR A N 1
ATOM 723 C CA . TYR A 1 88 ? 5.691 -9.356 -4.413 1.00 81.12 88 TYR A CA 1
ATOM 724 C C . TYR A 1 88 ? 5.434 -8.269 -3.372 1.00 81.12 88 TYR A C 1
ATOM 726 O O . TYR A 1 88 ? 4.987 -8.580 -2.275 1.00 81.12 88 TYR A O 1
ATOM 734 N N . VAL A 1 89 ? 5.644 -6.992 -3.706 1.00 82.06 89 VAL A N 1
ATOM 735 C CA . VAL A 1 89 ? 5.407 -5.891 -2.764 1.00 82.06 89 VAL A CA 1
ATOM 736 C C . VAL A 1 89 ? 3.917 -5.745 -2.478 1.00 82.06 89 VAL A C 1
ATOM 738 O O . VAL A 1 89 ? 3.554 -5.699 -1.309 1.00 82.06 89 VAL A O 1
ATOM 741 N N . CYS A 1 90 ? 3.036 -5.739 -3.484 1.00 78.62 90 CYS A N 1
ATOM 742 C CA . CYS A 1 90 ? 1.599 -5.635 -3.222 1.00 78.62 90 CYS A CA 1
ATOM 743 C C . CYS A 1 90 ? 1.084 -6.851 -2.454 1.00 78.62 90 CYS A C 1
ATOM 745 O O . CYS A 1 90 ? 0.415 -6.663 -1.448 1.00 78.62 90 CYS A O 1
ATOM 747 N N . MET A 1 91 ? 1.419 -8.083 -2.849 1.00 81.44 91 MET A N 1
ATOM 748 C CA . MET A 1 91 ? 0.934 -9.267 -2.129 1.00 81.44 91 MET A CA 1
ATOM 749 C C . MET A 1 91 ? 1.499 -9.329 -0.717 1.00 81.44 91 MET A C 1
ATOM 751 O O . MET A 1 91 ? 0.743 -9.565 0.216 1.00 81.44 91 MET A O 1
ATOM 755 N N . TYR A 1 92 ? 2.798 -9.094 -0.532 1.00 81.62 92 TYR A N 1
ATOM 756 C CA . TYR A 1 92 ? 3.413 -9.191 0.787 1.00 81.62 92 TYR A CA 1
ATOM 757 C C . TYR A 1 92 ? 2.931 -8.070 1.704 1.00 81.62 92 TYR A C 1
ATOM 759 O O . TYR A 1 92 ? 2.525 -8.342 2.829 1.00 81.62 92 TYR A O 1
ATOM 767 N N . VAL A 1 93 ? 2.905 -6.821 1.229 1.00 83.00 93 VAL A N 1
ATOM 768 C CA . VAL A 1 93 ? 2.432 -5.687 2.033 1.00 83.00 93 VAL A CA 1
ATOM 769 C C . VAL A 1 93 ? 0.936 -5.810 2.298 1.00 83.00 93 VAL A C 1
ATOM 771 O O . VAL A 1 93 ? 0.539 -5.701 3.452 1.00 83.00 93 VAL A O 1
ATOM 774 N N . CYS A 1 94 ? 0.098 -6.100 1.298 1.00 79.25 94 CYS A N 1
ATOM 775 C CA . CYS A 1 94 ? -1.338 -6.261 1.530 1.00 79.25 94 CYS A CA 1
ATOM 776 C C . CYS A 1 94 ? -1.627 -7.448 2.447 1.00 79.25 94 CYS A C 1
ATOM 778 O O . CYS A 1 94 ? -2.357 -7.276 3.414 1.00 79.25 94 CYS A O 1
ATOM 780 N N . MET A 1 95 ? -1.037 -8.626 2.219 1.00 82.25 95 MET A N 1
ATOM 781 C CA . MET A 1 95 ? -1.281 -9.789 3.080 1.00 82.25 95 MET A CA 1
ATOM 782 C C . MET A 1 95 ? -0.762 -9.556 4.492 1.00 82.25 95 MET A C 1
ATOM 784 O O . MET A 1 95 ? -1.477 -9.840 5.444 1.00 82.25 95 MET A O 1
ATOM 788 N N . TYR A 1 96 ? 0.448 -9.018 4.651 1.00 82.88 96 TYR A N 1
ATOM 789 C CA . TYR A 1 96 ? 1.023 -8.799 5.973 1.00 82.88 96 TYR A CA 1
ATOM 790 C C . TYR A 1 96 ? 0.267 -7.711 6.732 1.00 82.88 96 TYR A C 1
ATOM 792 O O . TYR A 1 96 ? -0.093 -7.920 7.884 1.00 82.88 96 TYR A O 1
ATOM 800 N N . VAL A 1 97 ? -0.032 -6.576 6.093 1.00 83.62 97 VAL A N 1
ATOM 801 C CA . VAL A 1 97 ? -0.778 -5.485 6.730 1.00 83.62 97 VAL A CA 1
ATOM 802 C C . VAL A 1 97 ? -2.212 -5.918 7.013 1.00 83.62 97 VAL A C 1
ATOM 804 O O . VAL A 1 97 ? -2.661 -5.745 8.140 1.00 83.62 97 VAL A O 1
ATOM 807 N N . CYS A 1 98 ? -2.925 -6.532 6.065 1.00 80.31 98 CYS A N 1
ATOM 808 C CA . CYS A 1 98 ? -4.286 -7.007 6.316 1.00 80.31 98 CYS A CA 1
ATOM 809 C C . CYS A 1 98 ? -4.309 -8.086 7.399 1.00 80.31 98 CYS A C 1
ATOM 811 O O . CYS A 1 98 ? -5.086 -7.961 8.335 1.00 80.31 98 CYS A O 1
ATOM 813 N N . MET A 1 99 ? -3.447 -9.104 7.338 1.00 82.12 99 MET A N 1
ATOM 814 C CA . MET A 1 99 ? -3.426 -10.159 8.356 1.00 82.12 99 MET A CA 1
ATOM 815 C C . MET A 1 99 ? -3.016 -9.610 9.716 1.00 82.12 99 MET A C 1
ATOM 817 O O . MET A 1 99 ? -3.682 -9.902 10.700 1.00 82.12 99 MET A O 1
ATOM 821 N N . TYR A 1 100 ? -1.961 -8.798 9.793 1.00 82.94 100 TYR A N 1
ATOM 822 C CA . TYR A 1 100 ? -1.491 -8.261 11.065 1.00 82.94 100 TYR A CA 1
ATOM 823 C C . TYR A 1 100 ? -2.508 -7.294 11.665 1.00 82.94 100 TYR A C 1
ATOM 825 O O . TYR A 1 100 ? -2.867 -7.441 12.826 1.00 82.94 100 TYR A O 1
ATOM 833 N N . VAL A 1 101 ? -3.023 -6.342 10.882 1.00 83.19 101 VAL A N 1
ATOM 834 C CA . VAL A 1 101 ? -4.005 -5.368 11.370 1.00 83.19 101 VAL A CA 1
ATOM 835 C C . VAL A 1 101 ? -5.322 -6.059 11.701 1.00 83.19 101 VAL A C 1
ATOM 837 O O . VAL A 1 101 ? -5.826 -5.853 12.797 1.00 83.19 101 VAL A O 1
ATOM 840 N N . CYS A 1 102 ? -5.868 -6.917 10.833 1.00 80.00 102 CYS A N 1
ATOM 841 C CA . CYS A 1 102 ? -7.113 -7.621 11.144 1.00 80.00 102 CYS A CA 1
ATOM 842 C C . CYS A 1 102 ? -6.943 -8.552 12.344 1.00 80.00 102 CYS A C 1
ATOM 844 O O . CYS A 1 102 ? -7.756 -8.485 13.256 1.00 80.00 102 CYS A O 1
ATOM 846 N N . MET A 1 103 ? -5.890 -9.373 12.404 1.00 81.75 103 MET A N 1
ATOM 847 C CA . MET A 1 103 ? -5.693 -10.284 13.536 1.00 81.75 103 MET A CA 1
ATOM 848 C C . MET A 1 103 ? -5.427 -9.518 14.825 1.00 81.75 103 MET A C 1
ATOM 850 O O . MET A 1 103 ? -6.038 -9.831 15.838 1.00 81.75 103 MET A O 1
ATOM 854 N N . TYR A 1 104 ? -4.559 -8.505 14.806 1.00 81.31 104 TYR A N 1
ATOM 855 C CA . TYR A 1 104 ? -4.236 -7.742 16.007 1.00 81.31 104 TYR A CA 1
ATOM 856 C C . TYR A 1 104 ? -5.438 -6.933 16.482 1.00 81.31 104 TYR A C 1
ATOM 858 O O . TYR A 1 104 ? -5.799 -7.017 17.650 1.00 81.31 104 TYR A O 1
ATOM 866 N N . VAL A 1 105 ? -6.105 -6.194 15.592 1.00 82.19 105 VAL A N 1
ATOM 867 C CA . VAL A 1 105 ? -7.270 -5.383 15.963 1.00 82.19 105 VAL A CA 1
ATOM 868 C C . VAL A 1 105 ? -8.433 -6.278 16.374 1.00 82.19 105 VAL A C 1
ATOM 870 O O . VAL A 1 105 ? -8.987 -6.057 17.444 1.00 82.19 105 VAL A O 1
ATOM 873 N N . CYS A 1 106 ? -8.784 -7.318 15.610 1.00 78.88 106 CYS A N 1
ATOM 874 C CA . CYS A 1 106 ? -9.875 -8.211 16.002 1.00 78.88 106 CYS A CA 1
ATOM 875 C C . CYS A 1 106 ? -9.553 -8.948 17.300 1.00 78.88 106 CYS A C 1
ATOM 877 O O . CYS A 1 106 ? -10.376 -8.928 18.204 1.00 78.88 106 CYS A O 1
ATOM 879 N N . MET A 1 107 ? -8.371 -9.553 17.447 1.00 81.31 107 MET A N 1
ATOM 880 C CA . MET A 1 107 ? -8.043 -10.289 18.672 1.00 81.31 107 MET A CA 1
ATOM 881 C C . MET A 1 107 ? -7.948 -9.355 19.869 1.00 81.31 107 MET A C 1
ATOM 883 O O . MET A 1 107 ? -8.529 -9.656 20.904 1.00 81.31 107 MET A O 1
ATOM 887 N N . TYR A 1 108 ? -7.260 -8.220 19.747 1.00 81.62 108 TYR A N 1
ATOM 888 C CA . TYR A 1 108 ? -7.080 -7.307 20.870 1.00 81.62 108 TYR A CA 1
ATOM 889 C C . TYR A 1 108 ? -8.400 -6.648 21.256 1.00 81.62 108 TYR A C 1
ATOM 891 O O . TYR A 1 108 ? -8.768 -6.673 22.424 1.00 81.62 108 TYR A O 1
ATOM 899 N N . VAL A 1 109 ? -9.157 -6.117 20.292 1.00 82.31 109 VAL A N 1
ATOM 900 C CA . VAL A 1 109 ? -10.443 -5.473 20.581 1.00 82.31 109 VAL A CA 1
ATOM 901 C C . VAL A 1 109 ? -11.460 -6.504 21.061 1.00 82.31 109 VAL A C 1
ATOM 903 O O . VAL A 1 109 ? -12.076 -6.276 22.096 1.00 82.31 109 VAL A O 1
ATOM 906 N N . CYS A 1 110 ? -11.617 -7.655 20.399 1.00 78.31 110 CYS A N 1
ATOM 907 C CA . CYS A 1 110 ? -12.571 -8.665 20.863 1.00 78.31 110 CYS A CA 1
ATOM 908 C C . CYS A 1 110 ? -12.179 -9.226 22.227 1.00 78.31 110 CYS A C 1
ATOM 910 O O . CYS A 1 110 ? -13.046 -9.299 23.090 1.00 78.31 110 CYS A O 1
ATOM 912 N N . MET A 1 111 ? -10.912 -9.581 22.464 1.00 81.81 111 MET A N 1
ATOM 913 C CA . MET A 1 111 ? -10.492 -10.112 23.766 1.00 81.81 111 MET A CA 1
ATOM 914 C C . MET A 1 111 ? -10.616 -9.057 24.854 1.00 81.81 111 MET A C 1
ATOM 916 O O . MET A 1 111 ? -11.182 -9.348 25.900 1.00 81.81 111 MET A O 1
ATOM 920 N N . TYR A 1 112 ? -10.133 -7.836 24.623 1.00 82.62 112 TYR A N 1
ATOM 921 C CA . TYR A 1 112 ? -10.161 -6.794 25.642 1.00 82.62 112 TYR A CA 1
ATOM 922 C C . TYR A 1 112 ? -11.593 -6.362 25.938 1.00 82.62 112 TYR A C 1
ATOM 924 O O . TYR A 1 112 ? -11.985 -6.327 27.098 1.00 82.62 112 TYR A O 1
ATOM 932 N N . VAL A 1 113 ? -12.411 -6.104 24.914 1.00 82.69 113 VAL A N 1
ATOM 933 C CA . VAL A 1 113 ? -13.810 -5.706 25.109 1.00 82.69 113 VAL A CA 1
ATOM 934 C C . VAL A 1 113 ? -14.618 -6.857 25.698 1.00 82.69 113 VAL A C 1
ATOM 936 O O . VAL A 1 113 ? -15.309 -6.639 26.687 1.00 82.69 113 VAL A O 1
ATOM 939 N N . CYS A 1 114 ? -14.514 -8.085 25.178 1.00 79.19 114 CYS A N 1
ATOM 940 C CA . CYS A 1 114 ? -15.274 -9.205 25.738 1.00 79.19 114 CYS A CA 1
ATOM 941 C C . CYS A 1 114 ? -14.838 -9.518 27.166 1.00 79.19 114 CYS A C 1
ATOM 943 O O . CYS A 1 114 ? -15.701 -9.642 28.025 1.00 79.19 114 CYS A O 1
ATOM 945 N N . MET A 1 115 ? -13.535 -9.606 27.452 1.00 81.44 115 MET A N 1
ATOM 946 C CA . MET A 1 115 ? -13.058 -9.899 28.806 1.00 81.44 115 MET A CA 1
ATOM 947 C C . MET A 1 115 ? -13.406 -8.771 29.764 1.00 81.44 115 MET A C 1
ATOM 949 O O . MET A 1 115 ? -13.922 -9.043 30.840 1.00 81.44 115 MET A O 1
ATOM 953 N N . TYR A 1 116 ? -13.171 -7.514 29.386 1.00 81.31 116 TYR A N 1
ATOM 954 C CA . TYR A 1 116 ? -13.434 -6.387 30.273 1.00 81.31 116 TYR A CA 1
ATOM 955 C C . TYR A 1 116 ? -14.931 -6.218 30.517 1.00 81.31 116 TYR A C 1
ATOM 957 O O . TYR A 1 116 ? -15.348 -6.123 31.665 1.00 81.31 116 TYR A O 1
ATOM 965 N N . VAL A 1 117 ? -15.759 -6.249 29.469 1.00 82.12 117 VAL A N 1
ATOM 966 C CA . VAL A 1 117 ? -17.214 -6.118 29.617 1.00 82.12 117 VAL A CA 1
ATOM 967 C C . VAL A 1 117 ? -17.789 -7.333 30.337 1.00 82.12 117 VAL A C 1
ATOM 969 O O . VAL A 1 117 ? -18.529 -7.148 31.296 1.00 82.12 117 VAL A O 1
ATOM 972 N N . CYS A 1 118 ? -17.433 -8.564 29.960 1.00 78.25 118 CYS A N 1
ATOM 973 C CA . CYS A 1 118 ? -17.969 -9.748 30.635 1.00 78.25 118 CYS A CA 1
ATOM 974 C C . CYS A 1 118 ? -17.520 -9.810 32.093 1.00 78.25 118 CYS A C 1
ATOM 976 O O . CYS A 1 118 ? -18.364 -10.017 32.956 1.00 78.25 118 CYS A O 1
ATOM 978 N N . MET A 1 119 ? -16.235 -9.593 32.391 1.00 81.06 119 MET A N 1
ATOM 979 C CA . MET A 1 119 ? -15.743 -9.631 33.771 1.00 81.06 119 MET A CA 1
ATOM 980 C C . MET A 1 119 ? -16.320 -8.489 34.590 1.00 81.06 119 MET A C 1
ATOM 982 O O . MET A 1 119 ? -16.799 -8.731 35.690 1.00 81.06 119 MET A O 1
ATOM 986 N N . TYR A 1 120 ? -16.316 -7.259 34.073 1.00 80.50 120 TYR A N 1
ATOM 987 C CA . TYR A 1 120 ? -16.812 -6.113 34.825 1.00 80.50 120 TYR A CA 1
ATOM 988 C C . TYR A 1 120 ? -18.318 -6.212 35.040 1.00 80.50 120 TYR A C 1
ATOM 990 O O . TYR A 1 120 ? -18.774 -6.091 36.169 1.00 80.50 120 TYR A O 1
ATOM 998 N N . VAL A 1 121 ? -19.098 -6.502 33.996 1.00 81.38 121 VAL A N 1
ATOM 999 C CA . VAL A 1 121 ? -20.554 -6.627 34.121 1.00 81.38 121 VAL A CA 1
ATOM 1000 C C . VAL A 1 121 ? -20.916 -7.845 34.964 1.00 81.38 121 VAL A C 1
ATOM 1002 O O . VAL A 1 121 ? -21.696 -7.694 35.896 1.00 81.38 121 VAL A O 1
ATOM 1005 N N . CYS A 1 122 ? -20.334 -9.026 34.728 1.00 78.00 122 CYS A N 1
ATOM 1006 C CA . CYS A 1 122 ? -20.661 -10.200 35.542 1.00 78.00 122 CYS A CA 1
ATOM 1007 C C . CYS A 1 122 ? -20.247 -10.003 36.997 1.00 78.00 122 CYS A C 1
ATOM 1009 O O . CYS A 1 122 ? -21.064 -10.247 37.876 1.00 78.00 122 CYS A O 1
ATOM 1011 N N . MET A 1 123 ? -19.025 -9.539 37.274 1.00 80.62 123 MET A N 1
ATOM 1012 C CA . MET A 1 123 ? -18.569 -9.355 38.653 1.00 80.62 123 MET A CA 1
ATOM 1013 C C . MET A 1 123 ? -19.349 -8.249 39.345 1.00 80.62 123 MET A C 1
ATOM 1015 O O . MET A 1 123 ? -19.808 -8.454 40.461 1.00 80.62 123 MET A O 1
ATOM 1019 N N . TYR A 1 124 ? -19.539 -7.097 38.702 1.00 80.12 124 TYR A N 1
ATOM 1020 C CA . TYR A 1 124 ? -20.231 -5.977 39.328 1.00 80.12 124 TYR A CA 1
ATOM 1021 C C . TYR A 1 124 ? -21.708 -6.296 39.534 1.00 80.12 124 TYR A C 1
ATOM 1023 O O . TYR A 1 124 ? -22.210 -6.134 40.638 1.00 80.12 124 TYR A O 1
ATOM 1031 N N . VAL A 1 125 ? -22.399 -6.820 38.518 1.00 81.50 125 VAL A N 1
ATOM 1032 C CA . VAL A 1 125 ? -23.819 -7.169 38.641 1.00 81.50 125 VAL A CA 1
ATOM 1033 C C . VAL A 1 125 ? -24.003 -8.340 39.599 1.00 81.50 125 VAL A C 1
ATOM 1035 O O . VAL A 1 125 ? -24.824 -8.228 40.499 1.00 81.50 125 VAL A O 1
ATOM 1038 N N . CYS A 1 126 ? -23.231 -9.427 39.494 1.00 77.00 126 CYS A N 1
ATOM 1039 C CA . CYS A 1 126 ? -23.393 -10.555 40.418 1.00 77.00 126 CYS A CA 1
ATOM 1040 C C . CYS A 1 126 ? -23.040 -10.162 41.850 1.00 77.00 126 CYS A C 1
ATOM 1042 O O . CYS A 1 126 ? -23.805 -10.474 42.752 1.00 77.00 126 CYS A O 1
ATOM 1044 N N . MET A 1 127 ? -21.930 -9.455 42.085 1.00 80.69 127 MET A N 1
ATOM 1045 C CA . MET A 1 127 ? -21.556 -9.049 43.443 1.00 80.69 127 MET A CA 1
ATOM 1046 C C . MET A 1 127 ? -22.549 -8.046 44.008 1.00 80.69 127 MET A C 1
ATOM 1048 O O . MET A 1 127 ? -22.975 -8.208 45.145 1.00 80.69 127 MET A O 1
ATOM 1052 N N . TYR A 1 128 ? -22.948 -7.036 43.236 1.00 80.12 128 TYR A N 1
ATOM 1053 C CA . TYR A 1 128 ? -23.871 -6.019 43.725 1.00 80.12 128 TYR A CA 1
ATOM 1054 C C . TYR A 1 128 ? -25.258 -6.613 43.950 1.00 80.12 128 TYR A C 1
ATOM 1056 O O . TYR A 1 128 ? -25.817 -6.440 45.023 1.00 80.12 128 TYR A O 1
ATOM 1064 N N . VAL A 1 129 ? -25.797 -7.377 42.997 1.00 81.81 129 VAL A N 1
ATOM 1065 C CA . VAL A 1 129 ? -27.114 -8.007 43.146 1.00 81.81 129 VAL A CA 1
ATOM 1066 C C . VAL A 1 129 ? -27.086 -9.055 44.252 1.00 81.81 129 VAL A C 1
ATOM 1068 O O . VAL A 1 129 ? -27.943 -8.995 45.124 1.00 81.81 129 VAL A O 1
ATOM 1071 N N . CYS A 1 130 ? -26.105 -9.960 44.304 1.00 77.38 130 CYS A N 1
ATOM 1072 C CA . CYS A 1 130 ? -26.047 -10.950 45.383 1.00 77.38 130 CYS A CA 1
ATOM 1073 C C . CYS A 1 130 ? -25.845 -10.289 46.745 1.00 77.38 130 CYS A C 1
ATOM 1075 O O . CYS A 1 130 ? -26.564 -10.628 47.675 1.00 77.38 130 CYS A O 1
ATOM 1077 N N . MET A 1 131 ? -24.922 -9.334 46.888 1.00 79.88 131 MET A N 1
ATOM 1078 C CA . MET A 1 131 ? -24.706 -8.671 48.179 1.00 79.88 131 MET A CA 1
ATOM 1079 C C . MET A 1 131 ? -25.923 -7.854 48.586 1.00 79.88 131 MET A C 1
ATOM 1081 O O . MET A 1 131 ? -26.367 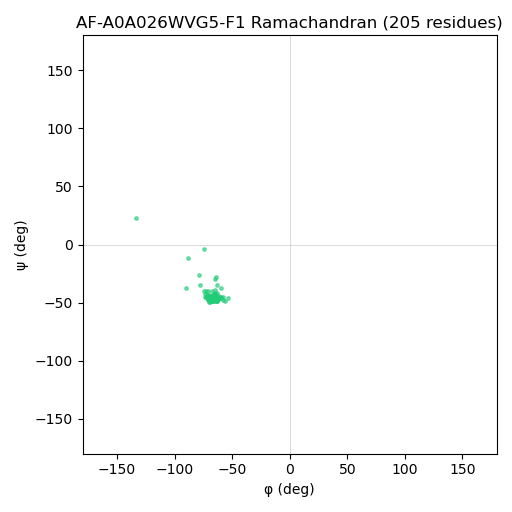-7.966 49.722 1.00 79.88 131 MET A O 1
ATOM 1085 N N . TYR A 1 132 ? -26.488 -7.059 47.680 1.00 79.56 132 TYR A N 1
ATOM 1086 C CA . TYR A 1 132 ? -27.619 -6.201 48.006 1.00 79.56 132 TYR A CA 1
ATOM 1087 C C . TYR A 1 132 ? -28.868 -7.032 48.276 1.00 79.56 132 TYR A C 1
ATOM 1089 O O . TYR A 1 132 ? -29.501 -6.844 49.305 1.00 79.56 132 TYR A O 1
ATOM 1097 N N . VAL A 1 133 ? -29.199 -8.000 47.420 1.00 80.31 133 VAL A N 1
ATOM 1098 C CA . VAL A 1 133 ? -30.375 -8.856 47.616 1.00 80.31 133 VAL A CA 1
ATOM 1099 C C . VAL A 1 133 ? -30.192 -9.745 48.839 1.00 80.31 133 VAL A C 1
ATOM 1101 O O . VAL A 1 133 ? -31.077 -9.747 49.685 1.00 80.31 133 VAL A O 1
ATOM 1104 N N . CYS A 1 134 ? -29.065 -10.444 49.010 1.00 76.06 134 CYS A N 1
ATOM 1105 C CA . CYS A 1 134 ? -28.875 -11.286 50.194 1.00 76.06 134 CYS A CA 1
ATOM 1106 C C . CYS A 1 134 ? -28.848 -10.456 51.475 1.00 76.06 134 CYS A C 1
ATOM 1108 O O . CYS A 1 134 ? -29.526 -10.820 52.427 1.00 76.06 134 CYS A O 1
ATOM 1110 N N . MET A 1 135 ? -28.121 -9.335 51.523 1.00 79.81 135 MET A N 1
ATOM 1111 C CA . MET A 1 135 ? -28.073 -8.517 52.738 1.00 79.81 135 MET A CA 1
ATOM 1112 C C . MET A 1 135 ? -29.428 -7.890 53.029 1.00 79.81 135 MET A C 1
ATOM 1114 O O . MET A 1 135 ? -29.890 -7.966 54.159 1.00 79.81 135 MET A O 1
ATOM 1118 N N . TYR A 1 136 ? -30.087 -7.299 52.033 1.00 78.81 136 TYR A N 1
ATOM 1119 C CA . TYR A 1 136 ? -31.361 -6.625 52.251 1.00 78.81 136 TYR A CA 1
ATOM 1120 C C . TYR A 1 136 ? -32.460 -7.633 52.565 1.00 78.81 136 TYR A C 1
ATOM 1122 O O . TYR A 1 136 ? -33.155 -7.470 53.556 1.00 78.81 136 TYR A O 1
ATOM 1130 N N . VAL A 1 137 ? -32.589 -8.716 51.798 1.00 79.88 137 VAL A N 1
ATOM 1131 C CA . VAL A 1 137 ? -33.620 -9.731 52.042 1.00 79.88 137 VAL A CA 1
ATOM 1132 C C . VAL A 1 137 ? -33.348 -10.474 53.344 1.00 79.88 137 VAL A C 1
ATOM 1134 O O . VAL A 1 137 ? -34.260 -10.564 54.157 1.00 79.88 137 VAL A O 1
ATOM 1137 N N . CYS A 1 138 ? -32.125 -10.943 53.616 1.00 75.56 138 CYS A N 1
ATOM 1138 C CA . CYS A 1 138 ? -31.855 -11.626 54.884 1.00 75.56 138 CYS A CA 1
ATOM 1139 C C . CYS A 1 138 ? -32.013 -10.684 56.075 1.00 75.56 138 CYS A C 1
ATOM 1141 O O . CYS A 1 138 ? -32.659 -11.064 57.041 1.00 75.56 138 CYS A O 1
ATOM 1143 N N . MET A 1 139 ? -31.483 -9.457 56.028 1.00 79.12 139 MET A N 1
ATOM 1144 C CA . MET A 1 139 ? -31.623 -8.530 57.156 1.00 79.12 139 MET A CA 1
ATOM 1145 C C . MET A 1 139 ? -33.075 -8.122 57.354 1.00 79.12 139 MET A C 1
ATOM 1147 O O . MET A 1 139 ? -33.560 -8.168 58.477 1.00 79.12 139 MET A O 1
ATOM 1151 N N . TYR A 1 140 ? -33.785 -7.754 56.289 1.00 78.25 140 TYR A N 1
ATOM 1152 C CA . TYR A 1 140 ? -35.163 -7.292 56.408 1.00 78.25 140 TYR A CA 1
ATOM 1153 C C . TYR A 1 140 ? -36.083 -8.442 56.800 1.00 78.25 140 TYR A C 1
ATOM 1155 O O . TYR A 1 140 ? -36.832 -8.307 57.756 1.00 78.25 140 TYR A O 1
ATOM 1163 N N . VAL A 1 141 ? -35.998 -9.601 56.145 1.00 78.75 141 VAL A N 1
ATOM 1164 C CA . VAL A 1 141 ? -36.850 -10.747 56.481 1.00 78.75 141 VAL A CA 1
ATOM 1165 C C . VAL A 1 141 ? -36.497 -11.294 57.859 1.00 78.75 141 VAL A C 1
ATOM 1167 O O . VAL A 1 141 ? -37.404 -11.446 58.667 1.00 78.75 141 VAL A O 1
ATOM 1170 N N . CYS A 1 142 ? -35.224 -11.527 58.195 1.00 75.31 142 CYS A N 1
ATOM 1171 C CA . CYS A 1 142 ? -34.887 -12.034 59.528 1.00 75.31 142 CYS A CA 1
ATOM 1172 C C . CYS A 1 142 ? -35.246 -11.027 60.619 1.00 75.31 142 CYS A C 1
ATOM 1174 O O . CYS A 1 142 ? -35.858 -11.423 61.603 1.00 75.31 142 CYS A O 1
ATOM 1176 N N . MET A 1 143 ? -34.928 -9.738 60.465 1.00 79.31 143 MET A N 1
ATOM 1177 C CA . MET A 1 143 ? -35.261 -8.749 61.495 1.00 79.31 143 MET A CA 1
ATOM 1178 C C . MET A 1 143 ? -36.767 -8.569 61.615 1.00 79.31 143 MET A C 1
ATOM 1180 O O . MET A 1 143 ? -37.286 -8.598 62.723 1.00 79.31 143 MET A O 1
ATOM 1184 N N . TYR A 1 144 ? -37.483 -8.411 60.503 1.00 77.50 144 TYR A N 1
ATOM 1185 C CA . TYR A 1 144 ? -38.917 -8.154 60.543 1.00 77.50 144 TYR A CA 1
ATOM 1186 C C . TYR A 1 144 ? -39.678 -9.395 60.999 1.00 77.50 144 TYR A C 1
ATOM 1188 O O . TYR A 1 144 ? -40.497 -9.294 61.900 1.00 77.50 144 TYR A O 1
ATOM 1196 N N . VAL A 1 145 ? -39.380 -10.578 60.460 1.00 78.69 145 VAL A N 1
ATOM 1197 C CA . VAL A 1 145 ? -40.056 -11.815 60.871 1.00 78.69 145 VAL A CA 1
ATOM 1198 C C . VAL A 1 145 ? -39.687 -12.178 62.304 1.00 78.69 145 VAL A C 1
ATOM 1200 O O . VAL A 1 145 ? -40.599 -12.414 63.087 1.00 78.69 145 VAL A O 1
ATOM 1203 N N . CYS A 1 146 ? -38.410 -12.166 62.707 1.00 75.06 146 CYS A N 1
ATOM 1204 C CA . CYS A 1 146 ? -38.067 -12.481 64.098 1.00 75.06 146 CYS A CA 1
ATOM 1205 C C . CYS A 1 146 ? -38.657 -11.456 65.063 1.00 75.06 146 CYS A C 1
ATOM 1207 O O . CYS A 1 146 ? -39.263 -11.853 66.049 1.00 75.06 146 CYS A O 1
ATOM 1209 N N . MET A 1 147 ? -38.536 -10.153 64.795 1.00 78.38 147 MET A N 1
ATOM 1210 C CA . MET A 1 147 ? -39.078 -9.142 65.706 1.00 78.38 147 MET A CA 1
ATOM 1211 C C . MET A 1 147 ? -40.598 -9.205 65.755 1.00 78.38 147 MET A C 1
ATOM 1213 O O . MET A 1 147 ? -41.162 -9.214 66.842 1.00 78.38 147 MET A O 1
ATOM 1217 N N . TYR A 1 148 ? -41.270 -9.277 64.607 1.00 77.25 148 TYR A N 1
ATOM 1218 C CA . TYR A 1 148 ? -42.727 -9.267 64.565 1.00 77.25 148 TYR A CA 1
ATOM 1219 C C . TYR A 1 148 ? -43.289 -10.572 65.115 1.00 77.25 148 TYR A C 1
ATOM 1221 O O . TYR A 1 148 ? -44.121 -10.530 66.007 1.00 77.25 148 TYR A O 1
ATOM 1229 N N . VAL A 1 149 ? -42.807 -11.733 64.670 1.00 78.81 149 VAL A N 1
ATOM 1230 C CA . VAL A 1 149 ? -43.306 -13.022 65.164 1.00 78.81 149 VAL A CA 1
ATOM 1231 C C . VAL A 1 149 ? -42.961 -13.200 66.637 1.00 78.81 149 VAL A C 1
ATOM 1233 O O . VAL A 1 149 ? -43.864 -13.507 67.405 1.00 78.81 149 VAL A O 1
ATOM 1236 N N . CYS A 1 150 ? -41.724 -12.951 67.082 1.00 74.94 150 CYS A N 1
ATOM 1237 C CA . CYS A 1 150 ? -41.404 -13.100 68.504 1.00 74.94 150 CYS A CA 1
ATOM 1238 C C . CYS A 1 150 ? -42.181 -12.102 69.360 1.00 74.94 150 CYS A C 1
ATOM 1240 O O . CYS A 1 150 ? -42.751 -12.510 70.363 1.00 74.94 150 CYS A O 1
ATOM 1242 N N . MET A 1 151 ? -42.264 -10.822 68.981 1.00 78.81 151 MET A N 1
ATOM 1243 C CA . MET A 1 151 ? -43.007 -9.842 69.781 1.00 78.81 151 MET A CA 1
ATOM 1244 C C . MET A 1 151 ? -44.499 -10.144 69.785 1.00 78.81 151 MET A C 1
ATOM 1246 O O . MET A 1 151 ? -45.103 -10.153 70.850 1.00 78.81 151 MET A O 1
ATOM 1250 N N . TYR A 1 152 ? -45.100 -10.414 68.627 1.00 77.06 152 TYR A N 1
ATOM 1251 C CA . TYR A 1 152 ? -46.538 -10.644 68.537 1.00 77.06 152 TYR A CA 1
ATOM 1252 C C . TYR A 1 152 ? -46.915 -11.968 69.186 1.00 77.06 152 TYR A C 1
ATOM 1254 O O . TYR A 1 152 ? -47.823 -11.992 70.002 1.00 77.06 152 TYR A O 1
ATOM 1262 N N . VAL A 1 153 ? -46.204 -13.060 68.898 1.00 79.06 153 VAL A N 1
ATOM 1263 C CA . VAL A 1 153 ? -46.501 -14.362 69.504 1.00 79.06 153 VAL A CA 1
ATOM 1264 C C . VAL A 1 153 ? -46.214 -14.328 71.000 1.00 79.06 153 VAL A C 1
ATOM 1266 O O . VAL A 1 153 ? -47.092 -14.714 71.760 1.00 79.06 153 VAL A O 1
ATOM 1269 N N . CYS A 1 154 ? -45.068 -13.814 71.463 1.00 75.06 154 CYS A N 1
ATOM 1270 C CA . CYS A 1 154 ? -44.816 -13.737 72.905 1.00 75.06 154 CYS A CA 1
ATOM 1271 C C . CYS A 1 154 ? -45.825 -12.827 73.602 1.00 75.06 154 CYS A C 1
ATOM 1273 O O . CYS A 1 154 ? -46.379 -13.230 74.616 1.00 75.06 154 CYS A O 1
ATOM 1275 N N . MET A 1 155 ? -46.114 -11.633 73.077 1.00 78.00 155 MET A N 1
ATOM 1276 C CA . MET A 1 155 ? -47.073 -10.729 73.718 1.00 78.00 155 MET A CA 1
ATOM 1277 C C . MET A 1 155 ? -48.479 -11.310 73.697 1.00 78.00 155 MET A C 1
ATOM 1279 O O . MET A 1 155 ? -49.139 -11.320 74.729 1.00 78.00 155 MET A O 1
ATOM 1283 N N . TYR A 1 156 ? -48.943 -11.815 72.556 1.00 77.31 156 TYR A N 1
ATOM 1284 C CA . TYR A 1 156 ? -50.304 -12.319 72.424 1.00 77.31 156 TYR A CA 1
ATOM 1285 C C . TYR A 1 156 ? -50.475 -13.618 73.199 1.00 77.31 156 TYR A C 1
ATOM 1287 O O . TYR A 1 156 ? -51.402 -13.722 73.985 1.00 77.31 156 TYR A O 1
ATOM 1295 N N . VAL A 1 157 ? -49.567 -14.587 73.060 1.00 78.94 157 VAL A N 1
ATOM 1296 C CA . VAL A 1 157 ? -49.659 -15.854 73.795 1.00 78.94 157 VAL A CA 1
ATOM 1297 C C . VAL A 1 157 ? -49.480 -15.617 75.289 1.00 78.94 157 VAL A C 1
ATOM 1299 O O . VAL A 1 157 ? -50.323 -16.077 76.048 1.00 78.94 157 VAL A O 1
ATOM 1302 N N . CYS A 1 158 ? -48.474 -14.859 75.742 1.00 74.62 158 CYS A N 1
ATOM 1303 C CA . CYS A 1 158 ? -48.330 -14.598 77.177 1.00 74.62 158 CYS A CA 1
ATOM 1304 C C . CYS A 1 158 ? -49.529 -13.826 77.728 1.00 74.62 158 CYS A C 1
ATOM 1306 O O . CYS A 1 158 ? -50.063 -14.221 78.755 1.00 74.62 158 CYS A O 1
ATOM 1308 N N . MET A 1 159 ? -50.001 -12.770 77.060 1.00 78.06 159 MET A N 1
ATOM 1309 C CA . MET A 1 159 ? -51.152 -12.008 77.554 1.00 78.06 159 MET A CA 1
ATOM 1310 C C . MET A 1 159 ? -52.425 -12.846 77.536 1.00 78.06 159 MET A C 1
ATOM 1312 O O . MET A 1 159 ? -53.139 -12.873 78.529 1.00 78.06 159 MET A O 1
ATOM 1316 N N . TYR A 1 160 ? -52.714 -13.548 76.442 1.00 76.62 160 TYR A N 1
ATOM 1317 C CA . TYR A 1 160 ? -53.955 -14.303 76.302 1.00 76.62 160 TYR A CA 1
ATOM 1318 C C . TYR A 1 160 ? -53.953 -15.536 77.195 1.00 76.62 160 TYR A C 1
ATOM 1320 O O . TYR A 1 160 ? -54.928 -15.770 77.895 1.00 76.62 160 TYR A O 1
ATOM 1328 N N . VAL A 1 161 ? -52.859 -16.301 77.236 1.00 78.19 161 VAL A N 1
ATOM 1329 C CA . VAL A 1 161 ? -52.758 -17.478 78.105 1.00 78.19 161 VAL A CA 1
ATOM 1330 C C . VAL A 1 161 ? -52.743 -17.048 79.565 1.00 78.19 161 VAL A C 1
ATOM 1332 O O . VAL A 1 161 ? -53.537 -17.582 80.329 1.00 78.19 161 VAL A O 1
ATOM 1335 N N . CYS A 1 162 ? -51.944 -16.056 79.973 1.00 73.50 162 CYS A N 1
ATOM 1336 C CA . CYS A 1 162 ? -51.967 -15.604 81.367 1.00 73.50 162 CYS A CA 1
ATOM 1337 C C . CYS A 1 162 ? -53.337 -15.043 81.748 1.00 73.50 162 CYS A C 1
ATOM 1339 O O . CYS A 1 162 ? -53.872 -15.432 82.777 1.00 73.50 162 CYS A O 1
ATOM 1341 N N . MET A 1 163 ? -53.945 -14.180 80.931 1.00 76.50 163 MET A N 1
ATOM 1342 C CA . MET A 1 163 ? -55.256 -13.610 81.258 1.00 76.50 163 MET A CA 1
ATOM 1343 C C . MET A 1 163 ? -56.344 -14.677 81.267 1.00 76.50 163 MET A C 1
ATOM 1345 O O . MET A 1 163 ? -57.119 -14.738 82.213 1.00 76.50 163 MET A O 1
ATOM 1349 N N . TYR A 1 164 ? -56.405 -15.533 80.249 1.00 75.88 164 TYR A N 1
ATOM 1350 C CA . TYR A 1 164 ? -57.465 -16.526 80.120 1.00 75.88 164 TYR A CA 1
ATOM 1351 C C . TYR A 1 164 ? -57.302 -17.649 81.137 1.00 75.88 164 TYR A C 1
ATOM 1353 O O . TYR A 1 164 ? -58.267 -17.998 81.802 1.00 75.88 164 TYR A O 1
ATOM 1361 N N . VAL A 1 165 ? -56.093 -18.185 81.319 1.00 77.44 165 VAL A N 1
ATOM 1362 C CA . VAL A 1 165 ? -55.847 -19.235 82.315 1.00 77.44 165 VAL A CA 1
ATOM 1363 C C . VAL A 1 165 ? -56.023 -18.671 83.718 1.00 77.44 165 VAL A C 1
ATOM 1365 O O . VAL A 1 165 ? -56.767 -19.265 84.488 1.00 77.44 165 VAL A O 1
ATOM 1368 N N . CYS A 1 166 ? -55.444 -17.515 84.061 1.00 72.12 166 CYS A N 1
ATOM 1369 C CA . CYS A 1 166 ? -55.642 -16.955 85.400 1.00 72.12 166 CYS A CA 1
ATOM 1370 C C . CYS A 1 166 ? -57.110 -16.610 85.651 1.00 72.12 166 CYS A C 1
ATOM 1372 O O . CYS A 1 166 ? -57.639 -16.991 86.687 1.00 72.12 166 CYS A O 1
ATOM 1374 N N . MET A 1 167 ? -57.801 -15.947 84.720 1.00 75.50 167 MET A N 1
ATOM 1375 C CA . MET A 1 167 ? -59.211 -15.595 84.922 1.00 75.50 167 MET A CA 1
ATOM 1376 C C . MET A 1 167 ? -60.097 -16.835 84.958 1.00 75.50 167 MET A C 1
ATOM 1378 O O . MET A 1 167 ? -60.905 -16.971 85.867 1.00 75.50 167 MET A O 1
ATOM 1382 N N . TYR A 1 168 ? -59.956 -17.750 84.001 1.00 74.56 168 TYR A N 1
ATOM 1383 C CA . TYR A 1 168 ? -60.834 -18.909 83.893 1.00 74.56 168 TYR A CA 1
ATOM 1384 C C . TYR A 1 168 ? -60.555 -19.921 84.997 1.00 74.56 168 TYR A C 1
ATOM 1386 O O . TYR A 1 168 ? -61.490 -20.380 85.639 1.00 74.56 168 TYR A O 1
ATOM 1394 N N . VAL A 1 169 ? -59.290 -20.245 85.276 1.00 76.62 169 VAL A N 1
ATOM 1395 C CA . VAL A 1 169 ? -58.954 -21.187 86.350 1.00 76.62 169 VAL A CA 1
ATOM 1396 C C . VAL A 1 169 ? -59.307 -20.581 87.702 1.00 76.62 169 VAL A C 1
ATOM 1398 O O . VAL A 1 169 ? -60.008 -21.239 88.462 1.00 76.62 169 VAL A O 1
ATOM 1401 N N . CYS A 1 170 ? -58.928 -19.333 88.000 1.00 70.56 170 CYS A N 1
ATOM 1402 C CA . CYS A 1 170 ? -59.295 -18.742 89.289 1.00 70.56 170 CYS A CA 1
ATOM 1403 C C . CYS A 1 170 ? -60.811 -18.611 89.434 1.00 70.56 170 CYS A C 1
ATOM 1405 O O . CYS A 1 170 ? -61.344 -19.000 90.463 1.00 70.56 170 CYS A O 1
ATOM 1407 N N . MET A 1 171 ? -61.533 -18.118 88.425 1.00 73.50 171 MET A N 1
ATOM 1408 C CA . MET A 1 171 ? -62.986 -17.959 88.544 1.00 73.50 171 MET A CA 1
ATOM 1409 C C . MET A 1 171 ? -63.692 -19.309 88.590 1.00 73.50 171 MET A C 1
ATOM 1411 O O . MET A 1 171 ? -64.510 -19.538 89.473 1.00 73.50 171 MET A O 1
ATOM 1415 N N . TYR A 1 172 ? -63.386 -20.217 87.667 1.00 73.56 172 TYR A N 1
ATOM 1416 C CA . TYR A 1 172 ? -64.107 -21.478 87.543 1.00 73.56 172 TYR A CA 1
ATOM 1417 C C . TYR A 1 172 ? -63.751 -22.437 88.671 1.00 73.56 172 TYR A C 1
ATOM 1419 O O . TYR A 1 172 ? -64.650 -23.006 89.275 1.00 73.56 172 TYR A O 1
ATOM 1427 N N . VAL A 1 173 ? -62.468 -22.593 89.010 1.00 75.75 173 VAL A N 1
ATOM 1428 C CA . VAL A 1 173 ? -62.070 -23.484 90.106 1.00 75.75 173 VAL A CA 1
ATOM 1429 C C . VAL A 1 173 ? -62.548 -22.925 91.436 1.00 75.75 173 VAL A C 1
ATOM 1431 O O . VAL A 1 173 ? -63.161 -23.676 92.187 1.00 75.75 173 VAL A O 1
ATOM 1434 N N . CYS A 1 174 ? -62.373 -21.630 91.725 1.00 69.62 174 CYS A N 1
ATOM 1435 C CA . CYS A 1 174 ? -62.884 -21.084 92.984 1.00 69.62 174 CYS A CA 1
ATOM 1436 C C . CYS A 1 174 ? -64.407 -21.204 93.059 1.00 69.62 174 CYS A C 1
ATOM 1438 O O . CYS A 1 174 ? -64.917 -21.706 94.052 1.00 69.62 174 CYS A O 1
ATOM 1440 N N . MET A 1 175 ? -65.145 -20.833 92.009 1.00 73.31 175 MET A N 1
ATOM 1441 C CA . MET A 1 175 ? -66.609 -20.923 92.031 1.00 73.31 175 MET A CA 1
ATOM 1442 C C . MET A 1 175 ? -67.089 -22.371 92.124 1.00 73.31 175 MET A C 1
ATOM 1444 O O . MET A 1 175 ? -67.942 -22.679 92.951 1.00 73.31 175 MET A O 1
ATOM 1448 N N . TYR A 1 176 ? -66.543 -23.276 91.313 1.00 73.19 176 TYR A N 1
ATOM 1449 C CA . TYR A 1 176 ? -67.003 -24.661 91.257 1.00 73.19 176 TYR A CA 1
ATOM 1450 C C . TYR A 1 176 ? -66.597 -25.434 92.506 1.00 73.19 176 TYR A C 1
ATOM 1452 O O . TYR A 1 176 ? -67.426 -26.134 93.073 1.00 73.19 176 TYR A O 1
ATOM 1460 N N . VAL A 1 177 ? -65.360 -25.281 92.984 1.00 76.44 177 VAL A N 1
ATOM 1461 C CA . VAL A 1 177 ? -64.913 -25.939 94.218 1.00 76.44 177 VAL A CA 1
ATOM 1462 C C . VAL A 1 177 ? -65.671 -25.376 95.412 1.00 76.44 177 VAL A C 1
ATOM 1464 O O . VAL A 1 177 ? -66.191 -26.167 96.192 1.00 76.44 177 VAL A O 1
ATOM 1467 N N . CYS A 1 178 ? -65.827 -24.054 95.543 1.00 68.31 178 CYS A N 1
ATOM 1468 C CA . CYS A 1 178 ? -66.619 -23.493 96.638 1.00 68.31 178 CYS A CA 1
ATOM 1469 C C . CYS A 1 178 ? -68.070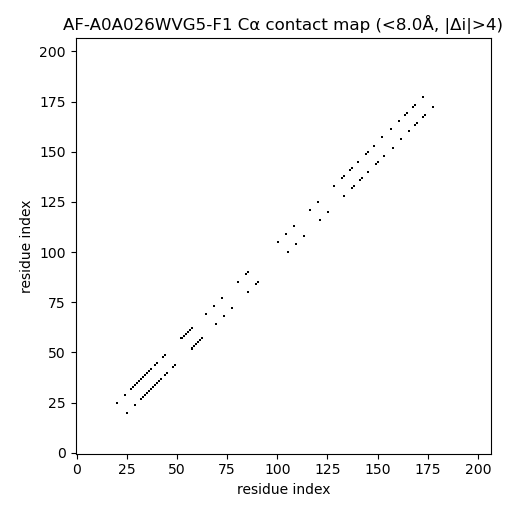 -23.986 96.591 1.00 68.31 178 CYS A C 1
ATOM 1471 O O . CYS A 1 178 ? -68.583 -24.439 97.607 1.00 68.31 178 CYS A O 1
ATOM 1473 N N . MET A 1 179 ? -68.720 -23.973 95.426 1.00 71.75 179 MET A N 1
ATOM 1474 C CA . MET A 1 179 ? -70.107 -24.431 95.297 1.00 71.75 179 MET A CA 1
ATOM 1475 C C . MET A 1 179 ? -70.239 -25.934 95.559 1.00 71.75 179 MET A C 1
ATOM 1477 O O . MET A 1 179 ? -71.101 -26.352 96.327 1.00 71.75 179 MET A O 1
ATOM 1481 N N . TYR A 1 180 ? -69.382 -26.755 94.955 1.00 72.38 180 TYR A N 1
ATOM 1482 C CA . TYR A 1 180 ? -69.482 -28.209 95.038 1.00 72.38 180 TYR A CA 1
ATOM 1483 C C . TYR A 1 180 ? -69.101 -28.715 96.423 1.00 72.38 180 TYR A C 1
ATOM 1485 O O . TYR A 1 180 ? -69.821 -29.536 96.980 1.00 72.38 180 TYR A O 1
ATOM 1493 N N . VAL A 1 181 ? -68.018 -28.199 97.014 1.00 74.06 181 VAL A N 1
ATOM 1494 C CA . VAL A 1 181 ? -67.609 -28.569 98.374 1.00 74.06 181 VAL A CA 1
ATOM 1495 C C . VAL A 1 181 ? -68.669 -28.130 99.376 1.00 74.06 181 VAL A C 1
ATOM 1497 O O . VAL A 1 181 ? -69.074 -28.954 100.189 1.00 74.06 181 VAL A O 1
ATOM 1500 N N . CYS A 1 182 ? -69.195 -26.903 99.286 1.00 66.31 182 CYS A N 1
ATOM 1501 C CA . CYS A 1 182 ? -70.289 -26.476 100.161 1.00 66.31 182 CYS A CA 1
ATOM 1502 C C . CYS A 1 182 ? -71.509 -27.398 100.025 1.00 66.31 182 CYS A C 1
ATOM 1504 O O . CYS A 1 182 ? -72.019 -27.885 101.029 1.00 66.31 182 CYS A O 1
ATOM 1506 N N . MET A 1 183 ? -71.935 -27.716 98.800 1.00 71.25 183 MET A N 1
ATOM 1507 C CA . MET A 1 183 ? -73.102 -28.572 98.566 1.00 71.25 183 MET A CA 1
ATOM 1508 C C . MET A 1 183 ? -72.883 -30.013 99.047 1.00 71.25 183 MET A C 1
ATOM 1510 O O . MET A 1 183 ? -73.733 -30.565 99.745 1.00 71.25 183 MET A O 1
ATOM 1514 N N . TYR A 1 184 ? -71.746 -30.630 98.714 1.00 70.69 184 TYR A N 1
ATOM 1515 C CA . TYR A 1 184 ? -71.469 -32.023 99.071 1.00 70.69 184 TYR A CA 1
ATOM 1516 C C . TYR A 1 184 ? -71.242 -32.195 100.564 1.00 70.69 184 TYR A C 1
ATOM 1518 O O . TYR A 1 184 ? -71.775 -33.135 101.150 1.00 70.69 184 TYR A O 1
ATOM 1526 N N . VAL A 1 185 ? -70.479 -31.293 101.186 1.00 70.50 185 VAL A N 1
ATOM 1527 C CA . VAL A 1 185 ? -70.234 -31.338 102.629 1.00 70.50 185 VAL A CA 1
ATOM 1528 C C . VAL A 1 185 ? -71.552 -31.148 103.373 1.00 70.50 185 VAL A C 1
ATOM 1530 O O . VAL A 1 185 ? -71.848 -31.949 104.257 1.00 70.50 185 VAL A O 1
ATOM 1533 N N . CYS A 1 186 ? -72.394 -30.189 102.969 1.00 63.00 186 CYS A N 1
ATOM 1534 C CA . CYS A 1 186 ? -73.731 -30.042 103.545 1.00 63.00 186 CYS A CA 1
ATOM 1535 C C . CYS A 1 186 ? -74.554 -31.335 103.409 1.00 63.00 186 CYS A C 1
ATOM 1537 O O . CYS A 1 186 ? -75.080 -31.826 104.403 1.00 63.00 186 CYS A O 1
ATOM 1539 N N . MET A 1 187 ? -74.603 -31.949 102.224 1.00 69.12 187 MET A N 1
ATOM 1540 C CA . MET A 1 187 ? -75.385 -33.172 101.985 1.00 69.12 187 MET A CA 1
ATOM 1541 C C . MET A 1 187 ? -74.871 -34.389 102.770 1.00 69.12 187 MET A C 1
ATOM 1543 O O . MET A 1 187 ? -75.663 -35.145 103.339 1.00 69.12 187 MET A O 1
ATOM 1547 N N . TYR A 1 188 ? -73.553 -34.592 102.826 1.00 69.62 188 TYR A N 1
ATOM 1548 C CA . TYR A 1 188 ? -72.951 -35.740 103.509 1.00 69.62 188 TYR A CA 1
ATOM 1549 C C . TYR A 1 188 ? -73.070 -35.628 105.025 1.00 69.62 188 TYR A C 1
ATOM 1551 O O . TYR A 1 188 ? -73.357 -36.620 105.701 1.00 69.62 188 TYR A O 1
ATOM 1559 N N . VAL A 1 189 ? -72.889 -34.420 105.566 1.00 65.44 189 VAL A N 1
ATOM 1560 C CA . VAL A 1 189 ? -73.116 -34.148 106.988 1.00 65.44 189 VAL A CA 1
ATOM 1561 C C . VAL A 1 189 ? -74.581 -34.423 107.332 1.00 65.44 189 VAL A C 1
ATOM 1563 O O . VAL A 1 189 ? -74.845 -35.149 108.287 1.00 65.44 189 VAL A O 1
ATOM 1566 N N . CYS A 1 190 ? -75.534 -33.976 106.507 1.00 60.44 190 CYS A N 1
ATOM 1567 C CA . CYS A 1 190 ? -76.951 -34.291 106.703 1.00 60.44 190 CYS A CA 1
ATOM 1568 C C . CYS A 1 190 ? -77.242 -35.805 106.674 1.00 60.44 190 CYS A C 1
ATOM 1570 O O . CYS A 1 190 ? -77.940 -36.306 107.553 1.00 60.44 190 CYS A O 1
ATOM 1572 N N . MET A 1 191 ? -76.691 -36.558 105.716 1.00 65.38 191 MET A N 1
ATOM 1573 C CA . MET A 1 191 ? -76.950 -38.003 105.593 1.00 65.38 191 MET A CA 1
ATOM 1574 C C . MET A 1 191 ? -76.266 -38.844 106.675 1.00 65.38 191 MET A C 1
ATOM 1576 O O . MET A 1 191 ? -76.859 -39.785 107.202 1.00 65.38 191 MET A O 1
ATOM 1580 N N . SER A 1 192 ? -75.025 -38.518 107.032 1.00 62.62 192 SER A N 1
ATOM 1581 C CA . SER A 1 192 ? -74.290 -39.226 108.090 1.00 62.62 192 SER A CA 1
ATOM 1582 C C . SER A 1 192 ? -74.943 -39.049 109.459 1.00 62.62 192 SER A C 1
ATOM 1584 O O . SER A 1 192 ? -75.055 -40.027 110.203 1.00 62.62 192 SER A O 1
ATOM 1586 N N . LEU A 1 193 ? -75.455 -37.848 109.750 1.00 56.81 193 LEU A N 1
ATOM 1587 C CA . LEU A 1 193 ? -76.279 -37.589 110.930 1.00 56.81 193 LEU A CA 1
ATOM 1588 C C . LEU A 1 193 ? -77.517 -38.496 110.950 1.00 56.81 193 LEU A C 1
ATOM 1590 O O . LEU A 1 193 ? -77.791 -39.128 111.967 1.00 56.81 193 LEU A O 1
ATOM 1594 N N . VAL A 1 194 ? -78.222 -38.645 109.824 1.00 59.34 194 VAL A N 1
ATOM 1595 C CA . VAL A 1 194 ? -79.394 -39.536 109.723 1.00 59.34 194 VAL A CA 1
ATOM 1596 C C . VAL A 1 194 ? -79.022 -41.012 109.950 1.00 59.34 194 VAL A C 1
ATOM 1598 O O . VAL A 1 194 ? -79.733 -41.734 110.651 1.00 59.34 194 VAL A O 1
ATOM 1601 N N . ILE A 1 195 ? -77.897 -41.480 109.403 1.00 62.09 195 ILE A N 1
ATOM 1602 C CA . ILE A 1 195 ? -77.484 -42.891 109.503 1.00 62.09 195 ILE A CA 1
ATOM 1603 C C . ILE A 1 195 ? -76.973 -43.239 110.906 1.00 62.09 195 ILE A C 1
ATOM 1605 O O . ILE A 1 195 ? -77.339 -44.291 111.428 1.00 62.09 195 ILE A O 1
ATOM 1609 N N . GLN A 1 196 ? -76.173 -42.374 111.541 1.00 57.12 196 GLN A N 1
ATOM 1610 C CA . GLN A 1 196 ? -75.667 -42.617 112.900 1.00 57.12 196 GLN A CA 1
ATOM 1611 C C . GLN A 1 196 ? -76.793 -42.770 113.920 1.00 57.12 196 GLN A C 1
ATOM 1613 O O . GLN A 1 196 ? -76.700 -43.601 114.829 1.00 57.12 196 GLN A O 1
ATOM 1618 N N . ILE A 1 197 ? -77.863 -41.991 113.755 1.00 56.75 197 ILE A N 1
ATOM 1619 C CA . ILE A 1 197 ? -79.068 -42.118 114.572 1.00 56.75 197 ILE A CA 1
ATOM 1620 C C . ILE A 1 197 ? -79.663 -43.525 114.394 1.00 56.75 197 ILE A C 1
ATOM 1622 O O . ILE A 1 197 ? -79.929 -44.209 115.383 1.00 56.75 197 ILE A O 1
ATOM 1626 N N . ASN A 1 198 ? -79.767 -44.011 113.155 1.00 55.16 198 ASN A N 1
ATOM 1627 C CA . ASN A 1 198 ? -80.289 -45.350 112.865 1.00 55.16 198 ASN A CA 1
ATOM 1628 C C . ASN A 1 198 ? -79.385 -46.495 113.364 1.00 55.16 198 ASN A C 1
ATOM 1630 O O . ASN A 1 198 ? 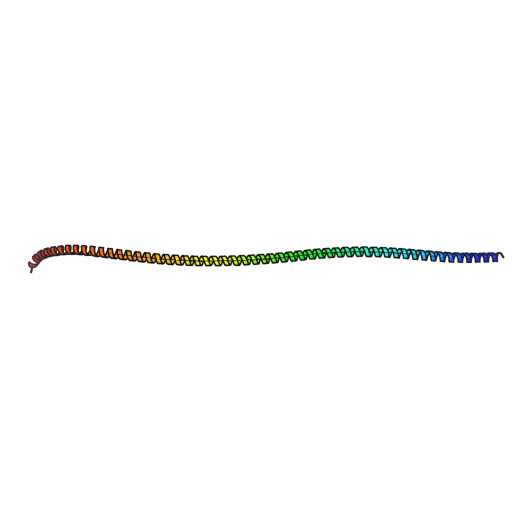-79.888 -47.493 113.884 1.00 55.16 198 ASN A O 1
ATOM 1634 N N . THR A 1 199 ? -78.057 -46.385 113.252 1.00 57.16 199 THR A N 1
ATOM 1635 C CA . THR A 1 199 ? -77.128 -47.465 113.643 1.00 57.16 199 THR A CA 1
ATOM 1636 C C . THR A 1 199 ? -76.917 -47.564 115.151 1.00 57.16 199 THR A C 1
ATOM 1638 O O . THR A 1 199 ? -76.808 -48.672 115.683 1.00 57.16 199 THR A O 1
ATOM 1641 N N . ASN A 1 200 ? -76.911 -46.435 115.868 1.00 55.53 200 ASN A N 1
ATOM 1642 C CA . ASN A 1 200 ? -76.816 -46.444 117.331 1.00 55.53 200 ASN A CA 1
ATOM 1643 C C . ASN A 1 200 ? -78.043 -47.091 117.986 1.00 55.53 200 ASN A C 1
ATOM 1645 O O . ASN A 1 200 ? -77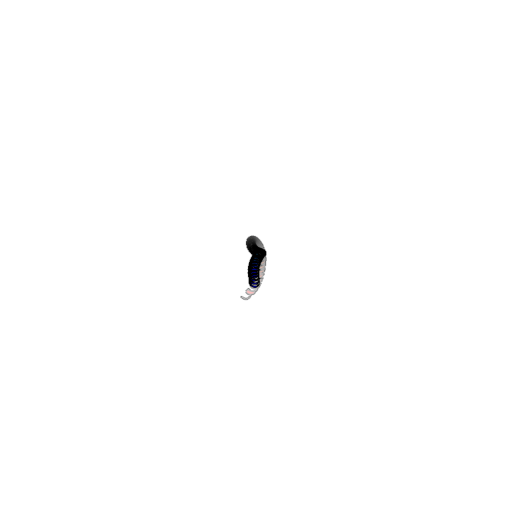.912 -47.729 119.032 1.00 55.53 200 ASN A O 1
ATOM 1649 N N . CYS A 1 201 ? -79.213 -47.007 117.348 1.00 50.94 201 CYS A N 1
ATOM 1650 C CA . CYS A 1 201 ? -80.391 -47.757 117.779 1.00 50.94 201 CYS A CA 1
ATOM 1651 C C . CYS A 1 201 ? -80.208 -49.279 117.663 1.00 50.94 201 CYS A C 1
ATOM 1653 O O . CYS A 1 201 ? -80.814 -50.022 118.436 1.00 50.94 201 CYS A O 1
ATOM 1655 N N . HIS A 1 202 ? -79.373 -49.757 116.739 1.00 52.28 202 HIS A N 1
ATOM 1656 C CA . HIS A 1 202 ? -79.217 -51.186 116.474 1.00 52.28 202 HIS A CA 1
ATOM 1657 C C . HIS A 1 202 ? -78.125 -51.845 117.337 1.00 52.28 202 HIS A C 1
ATOM 1659 O O . HIS A 1 202 ? -78.304 -52.967 117.808 1.00 52.28 202 HIS A O 1
ATOM 1665 N N . TYR A 1 203 ? -77.009 -51.150 117.591 1.00 50.62 203 TYR A N 1
ATOM 1666 C CA . TYR A 1 203 ? -75.852 -51.724 118.298 1.00 50.62 203 TYR A CA 1
ATOM 1667 C C . TYR A 1 203 ? -76.006 -51.808 119.821 1.00 50.62 203 TYR A C 1
ATOM 1669 O O . TYR A 1 203 ? -75.429 -52.695 120.445 1.00 50.62 203 TYR A O 1
ATOM 1677 N N . ARG A 1 204 ? -76.820 -50.943 120.437 1.00 53.06 204 ARG A N 1
ATOM 1678 C CA . ARG A 1 204 ? -77.086 -51.010 121.886 1.00 53.06 204 ARG A CA 1
ATOM 1679 C C . ARG A 1 204 ? -78.016 -52.153 122.315 1.00 53.06 204 ARG A C 1
ATOM 1681 O O . ARG A 1 204 ? -78.231 -52.315 123.506 1.00 53.06 204 ARG A O 1
ATOM 1688 N N . LYS A 1 205 ? -78.579 -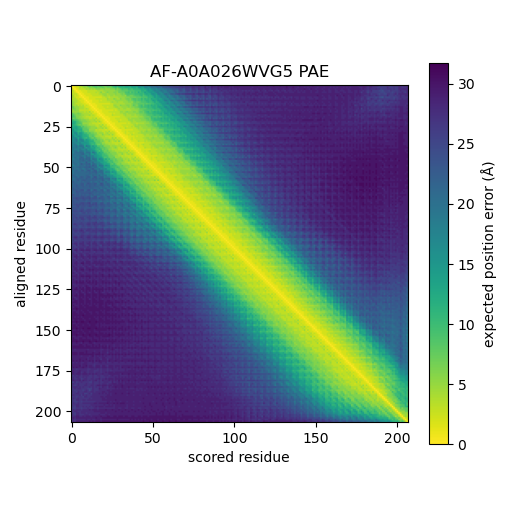52.940 121.389 1.00 51.69 205 LYS A N 1
ATOM 1689 C CA . LYS A 1 205 ? -79.492 -54.049 121.731 1.00 51.69 205 LYS A CA 1
ATOM 1690 C C . LYS A 1 205 ? -78.812 -55.401 121.992 1.00 51.69 205 LYS A C 1
ATOM 1692 O O . LYS A 1 205 ? -79.489 -56.294 122.484 1.00 51.69 205 LYS A O 1
ATOM 1697 N N . TYR A 1 206 ? -77.521 -55.567 121.685 1.00 44.25 206 TYR A N 1
ATOM 1698 C CA . TYR A 1 206 ? -76.844 -56.878 121.753 1.00 44.25 206 TYR A CA 1
ATOM 1699 C C . TYR A 1 206 ? -75.471 -56.860 122.456 1.00 44.25 206 TYR A C 1
ATOM 1701 O O . TYR A 1 206 ? -74.650 -57.749 122.233 1.00 44.25 206 TYR A O 1
ATOM 1709 N N . LYS A 1 207 ? -75.220 -55.874 123.323 1.00 44.25 207 LYS A N 1
ATOM 1710 C CA . LYS A 1 207 ? -74.110 -55.880 124.283 1.00 44.25 207 LYS A CA 1
ATOM 1711 C C . LYS A 1 207 ? -74.541 -55.231 125.587 1.00 44.25 207 LYS A C 1
ATOM 1713 O O . LYS A 1 207 ? -75.237 -54.196 125.493 1.00 44.25 207 LYS A O 1
#

Sequence (207 aa):
IYMYVCMYVCMYVCMYVCMYVCMYVCMYVCMYVCMYVCMYVCMYVCMYVCMYVCMYVCMYVCMYVCMYVCMYVCMYVCMYVCMYVCMYVCMYVCMYVCMYVCMYVCMYVCMYVCMYVCMYVCMYVCMYVCMYVCMYVCMYVCMYVCMYVCMYVCMYVCMYVCMYVCMYVCMYVCMYVCMYVCMYVCMYVCMSLVIQINTNCHYRKYK

Foldseek 3Di:
DVVVVVVVVVVVCCVCCVCCCCCCCCCCCCCCVCCCCVVVVVVCVVVVVVVCCCCCCCVVVVVCVCVCCVCVVCVVVVVCCCCVCCCVVVVVVVVCCCCCCCCCCCVVVVVCVVCCCVCCCCVVVVVCCCCCCCVCVCCCCVVVCCVVVVVCCCVVVVVCCCCCCVCCCVVVVVVVVVVVVVVVVVVVVVVVVVVVVVVVVVVVPPD

Solvent-accessible surface area (backbone atoms only — not comparable 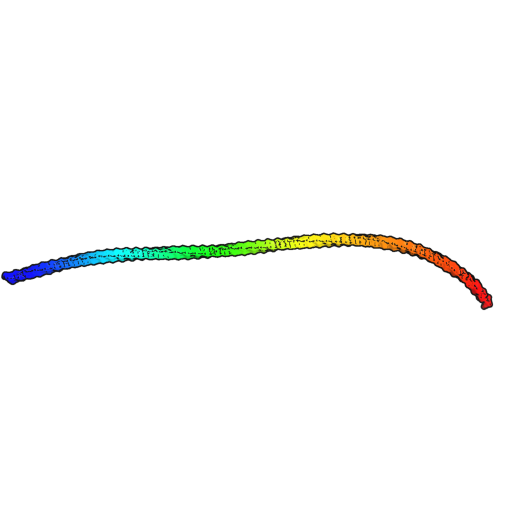to full-atom values): 10648 Å² total; per-residue (Å²): 107,71,69,56,52,51,50,50,51,51,50,50,52,50,51,48,50,51,50,49,49,50,52,49,49,50,49,49,49,51,50,49,50,50,50,50,49,50,49,50,48,50,49,49,47,50,50,50,49,50,50,49,49,50,49,49,49,50,51,51,48,50,49,50,50,49,50,50,48,51,51,49,50,50,50,50,50,50,50,49,50,50,50,50,48,50,51,49,50,49,50,50,51,49,50,49,49,52,50,50,49,50,52,50,50,50,50,50,50,49,49,50,51,51,50,49,50,50,51,50,50,50,49,49,50,50,49,49,49,51,51,48,49,49,50,49,50,50,50,50,49,51,50,49,50,50,51,48,49,51,50,48,49,50,51,49,48,52,51,49,48,51,52,47,48,51,51,47,48,53,50,49,49,51,51,49,49,53,53,48,49,53,52,48,53,53,52,50,54,55,51,50,56,57,47,52,59,58,49,56,68,59,61,66,74,82,110

Secondary structure (DSSP, 8-state):
-HHHHHHHHHHHHHHHHHHHHHHHHHHHHHHHHHHHHHHHHHHHHHHHHHHHHHHHHHHHHHHHHHHHHHHHHHHHHHHHHHHHHHHHHHHHHHHHHHHHHHHHHHHHHHHHHHHHHHHHHHHHHHHHHHHHHHHHHHHHHHHHHHHHHHHHHHHHHHHHHHHHHHHHHHHHHHHHHHHHHHHHHHHHHHHHHHHHHHHHHHHTT--

Organism: Ooceraea biroi (NCBI:txid2015173)

Radius of gyration: 82.7 Å; Cα contacts (8 Å, |Δi|>4): 51; chains: 1; bounding box: 153×56×231 Å

pLDDT: mean 75.99, std 7.54, range [44.25, 83.62]

Mean predicted aligned error: 20.01 Å